Protein AF-A0A1G3PYE2-F1 (afdb_monomer)

Mean predicted aligned error: 13.08 Å

Secondary structure (DSSP, 8-state):
----HHHHHHHHHHHHHHT-TT------HHHHHHHHHHHHHHHHHHHHHHHHHHHHHHHHHHHHHHHHHHHHHHHHH---HHHHHHHHHHHHHH-EETTEEHHHHHS-HHHHHHHHT-TTHHHHHHHHHHHHHHHHHHHHHHHHHHHHHHHHHHHHHH--HHHHHHHHHHHHHHHHHHHHHHHHS-HHHHTTT-

Solvent-accessible surface area (backbone atoms only — not comparable to full-atom values): 10945 Å² total; per-residue (Å²): 136,81,79,64,64,66,63,57,50,54,48,54,51,50,58,51,62,76,60,46,94,84,60,98,68,86,70,48,73,66,54,55,51,49,54,49,39,51,52,31,52,53,51,42,54,53,50,52,53,50,44,50,54,43,51,54,52,41,51,44,49,48,50,43,48,49,45,48,51,53,43,56,47,43,71,73,73,53,92,44,71,70,56,42,54,52,51,45,52,50,49,57,71,66,30,58,53,97,89,38,50,36,57,70,74,76,39,53,74,69,58,51,49,42,65,74,60,56,70,65,30,68,59,52,47,52,53,50,46,54,52,44,53,51,53,48,51,51,40,55,49,50,47,53,54,50,51,56,50,43,51,53,37,52,52,57,50,66,59,47,71,68,60,53,51,49,53,52,49,50,50,51,52,49,52,51,51,49,50,52,52,57,68,68,45,60,68,74,60,56,71,72,75,113

Foldseek 3Di:
DDQDVVVVVVVLVVVVVVVDPPDPDCCDPVNVLVVQLVVLVVVLVVLVVVLVVLVLVLVLLVLVLVLLVQLLVLVVPDPDPVSSLVSNVVSQVPSDDPNDRSCPVVDDPVLVVLSNVPVCNNVSSVVSNVVSVVSNVVSVVSSVVSVVVSVNSVVSSPDDPVNVVVSNVVVVVVVVVVVVVVVPPDVVVVVVVD

Sequence (194 aa):
MKVDKKIILDYAKNLIQTNKPENKNNISLEQNELTFKNSAAEKIKDITKKLYNFETSLSKFQTAAHTFHEINNILKTSDSFEEIKKLVYETVKNSRFEGKAVLADLFSSDELKKIYSINNLQDFISEKLKNLKTEITDHRTHIKQYAVTLENYRSIQAINEKDIKNLINDVKNNTLKLQNILNSINPALINNVI

pLDDT: mean 73.14, std 15.93, range [33.03, 93.94]

Radius of gyration: 29.98 Å; Cα contacts (8 Å, |Δi|>4): 96; chains: 1; bounding box: 62×43×82 Å

Structure (mmCIF, N/CA/C/O backbone):
data_AF-A0A1G3PYE2-F1
#
_entry.id   AF-A0A1G3PYE2-F1
#
loop_
_atom_site.group_PDB
_atom_site.id
_atom_site.type_symbol
_atom_site.label_atom_id
_atom_site.label_alt_id
_atom_site.label_comp_id
_atom_site.label_asym_id
_atom_site.label_entity_id
_atom_site.label_seq_id
_atom_site.pdbx_PDB_ins_code
_atom_site.Cartn_x
_atom_site.Cartn_y
_atom_site.Cartn_z
_atom_site.occupancy
_atom_site.B_iso_or_equiv
_atom_site.auth_seq_id
_atom_site.auth_comp_id
_atom_site.auth_asym_id
_atom_site.auth_atom_id
_atom_site.pdbx_PDB_model_num
ATOM 1 N N . MET A 1 1 ? 22.681 4.338 -7.439 1.00 42.12 1 MET A N 1
ATOM 2 C CA . MET A 1 1 ? 22.105 2.979 -7.563 1.00 42.12 1 MET A CA 1
ATOM 3 C C . MET A 1 1 ? 22.588 2.342 -8.859 1.00 42.12 1 MET A C 1
ATOM 5 O O . MET A 1 1 ? 22.848 3.075 -9.803 1.00 42.12 1 MET A O 1
ATOM 9 N N . LYS A 1 2 ? 22.816 1.020 -8.894 1.00 38.75 2 LYS A N 1
ATOM 10 C CA . LYS A 1 2 ? 23.280 0.312 -10.102 1.00 38.75 2 LYS A CA 1
ATOM 11 C C . LYS A 1 2 ? 22.073 -0.350 -10.767 1.00 38.75 2 LYS A C 1
ATOM 13 O O . LYS A 1 2 ? 21.458 -1.211 -10.150 1.00 38.75 2 LYS A O 1
ATOM 18 N N . VAL A 1 3 ? 21.754 0.060 -11.994 1.00 47.22 3 VAL A N 1
ATOM 19 C CA . VAL A 1 3 ? 20.752 -0.605 -12.841 1.00 47.22 3 VAL A CA 1
ATOM 20 C C . VAL A 1 3 ? 21.160 -2.069 -13.032 1.00 47.22 3 VAL A C 1
ATOM 22 O O . VAL A 1 3 ? 22.340 -2.353 -13.267 1.00 47.22 3 VAL A O 1
ATOM 25 N N . ASP A 1 4 ? 20.208 -2.997 -12.907 1.00 49.59 4 ASP A N 1
ATOM 26 C CA . ASP A 1 4 ? 20.472 -4.423 -13.104 1.00 49.59 4 ASP A CA 1
ATOM 27 C C . ASP A 1 4 ? 20.906 -4.679 -14.556 1.00 49.59 4 ASP A C 1
ATOM 29 O O . ASP A 1 4 ? 20.140 -4.513 -15.510 1.00 49.59 4 ASP A O 1
ATOM 33 N N . LYS A 1 5 ? 22.166 -5.096 -14.719 1.00 51.22 5 LYS A N 1
ATOM 34 C CA . LYS A 1 5 ? 22.779 -5.373 -16.022 1.00 51.22 5 LYS A CA 1
ATOM 35 C C . LYS A 1 5 ? 22.021 -6.441 -16.810 1.00 51.22 5 LYS A C 1
ATOM 37 O O . LYS A 1 5 ? 22.071 -6.411 -18.037 1.00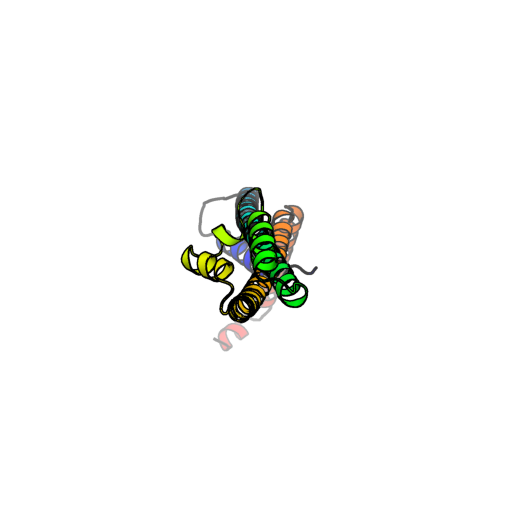 51.22 5 LYS A O 1
ATOM 42 N N . LYS A 1 6 ? 21.315 -7.361 -16.145 1.00 64.44 6 LYS A N 1
ATOM 43 C CA . LYS A 1 6 ? 20.540 -8.419 -16.802 1.00 64.44 6 LYS A CA 1
ATOM 44 C C . LYS A 1 6 ? 19.392 -7.843 -17.630 1.00 64.44 6 LYS A C 1
ATOM 46 O O . LYS A 1 6 ? 19.210 -8.257 -18.766 1.00 64.44 6 LYS A O 1
ATOM 51 N N . ILE A 1 7 ? 18.700 -6.826 -17.114 1.00 54.22 7 ILE A N 1
ATOM 52 C CA . ILE A 1 7 ? 17.566 -6.181 -17.795 1.00 54.22 7 ILE A CA 1
ATOM 53 C C . ILE A 1 7 ? 18.028 -5.471 -19.078 1.00 54.22 7 ILE A C 1
ATOM 55 O O . ILE A 1 7 ? 17.395 -5.595 -20.124 1.00 54.22 7 ILE A O 1
ATOM 59 N N . ILE A 1 8 ? 19.172 -4.779 -19.020 1.00 52.09 8 ILE A N 1
ATOM 60 C CA . ILE A 1 8 ? 19.781 -4.123 -20.191 1.00 52.09 8 ILE A CA 1
ATOM 61 C C . ILE A 1 8 ? 20.252 -5.165 -21.220 1.00 52.09 8 ILE A C 1
ATOM 63 O O . ILE A 1 8 ? 20.056 -4.990 -22.423 1.00 52.09 8 ILE A O 1
ATOM 67 N N . LEU A 1 9 ? 20.861 -6.263 -20.762 1.00 53.44 9 LEU A N 1
ATOM 68 C CA . LEU A 1 9 ? 21.340 -7.340 -21.633 1.00 53.44 9 LEU A CA 1
ATOM 69 C C . LEU A 1 9 ? 20.196 -8.084 -22.330 1.00 53.44 9 LEU A C 1
ATOM 71 O O . LEU A 1 9 ? 20.308 -8.395 -23.515 1.00 53.44 9 LEU A O 1
ATOM 75 N N . ASP A 1 10 ? 19.099 -8.350 -21.626 1.00 60.31 10 ASP A N 1
ATOM 76 C CA . ASP A 1 10 ? 17.919 -8.999 -22.198 1.00 60.31 10 ASP A CA 1
ATOM 77 C C . ASP A 1 10 ? 17.225 -8.086 -23.230 1.00 60.31 10 ASP A C 1
ATOM 79 O O . ASP A 1 10 ? 16.778 -8.561 -24.275 1.00 60.31 10 ASP A O 1
ATOM 83 N N . TYR A 1 11 ? 17.242 -6.763 -23.020 1.00 55.19 11 TYR A N 1
ATOM 84 C CA . TYR A 1 11 ? 16.801 -5.776 -24.014 1.00 55.19 11 TYR A CA 1
ATOM 85 C C . TYR A 1 11 ? 17.664 -5.785 -25.285 1.00 55.19 11 TYR A C 1
ATOM 87 O O . TYR A 1 11 ? 17.135 -5.886 -26.394 1.00 55.19 11 TYR A O 1
ATOM 95 N N . ALA A 1 12 ? 18.993 -5.742 -25.139 1.00 53.44 12 ALA A N 1
ATOM 96 C CA . ALA A 1 12 ? 19.910 -5.790 -26.278 1.00 53.44 12 ALA A CA 1
ATOM 97 C C . ALA A 1 12 ? 19.726 -7.075 -27.104 1.00 53.44 12 ALA A C 1
ATOM 99 O O . ALA A 1 12 ? 19.709 -7.027 -28.334 1.00 53.44 12 ALA A O 1
ATOM 100 N N . LYS A 1 13 ? 19.521 -8.219 -26.438 1.00 59.69 13 LYS A N 1
ATOM 101 C CA . LYS A 1 13 ? 19.226 -9.499 -27.101 1.00 59.69 13 LYS A CA 1
ATOM 102 C C . LYS A 1 13 ? 17.930 -9.450 -27.908 1.00 59.69 13 LYS A C 1
ATOM 104 O O . LYS A 1 13 ? 17.935 -9.892 -29.055 1.00 59.69 13 LYS A O 1
ATOM 109 N N . ASN A 1 14 ? 16.856 -8.890 -27.350 1.00 57.31 14 ASN A N 1
ATOM 110 C CA . ASN A 1 14 ? 15.580 -8.755 -28.058 1.00 57.31 14 ASN A CA 1
ATOM 111 C C . ASN A 1 14 ? 15.692 -7.849 -29.290 1.00 57.31 14 ASN A C 1
ATOM 113 O O . ASN A 1 14 ? 15.196 -8.229 -30.345 1.00 57.31 14 ASN A O 1
ATOM 117 N N . LEU A 1 15 ? 16.403 -6.717 -29.201 1.00 52.66 15 LEU A N 1
ATOM 118 C CA . LEU A 1 15 ? 16.653 -5.837 -30.353 1.00 52.66 15 LEU A CA 1
ATOM 119 C C . LEU A 1 15 ? 17.410 -6.538 -31.486 1.00 52.66 15 LEU A C 1
ATOM 121 O O . LEU A 1 15 ? 17.170 -6.266 -32.658 1.00 52.66 15 LEU A O 1
ATOM 125 N N . ILE A 1 16 ? 18.352 -7.421 -31.163 1.00 50.50 16 ILE A N 1
ATOM 126 C CA . ILE A 1 16 ? 19.115 -8.166 -32.172 1.00 50.50 16 ILE A CA 1
ATOM 127 C C . ILE A 1 16 ? 18.251 -9.264 -32.794 1.00 50.50 16 ILE A C 1
ATOM 129 O O . ILE A 1 16 ? 18.321 -9.490 -34.000 1.00 50.50 16 ILE A O 1
ATOM 133 N N . GLN A 1 17 ? 17.418 -9.932 -31.991 1.00 51.94 17 GLN A N 1
ATOM 134 C CA . GLN A 1 17 ? 16.516 -10.978 -32.472 1.00 51.94 17 GLN A CA 1
ATOM 135 C C . GLN A 1 17 ? 15.411 -10.432 -33.379 1.00 51.94 17 GLN A C 1
ATOM 137 O O . GLN A 1 17 ? 15.113 -11.060 -34.393 1.00 51.94 17 GLN A O 1
ATOM 142 N N . THR A 1 18 ? 14.848 -9.260 -33.076 1.00 46.59 18 THR A N 1
ATOM 143 C CA . THR A 1 18 ? 13.862 -8.597 -33.944 1.00 46.59 18 THR A CA 1
ATOM 144 C C . THR A 1 18 ? 14.478 -7.995 -35.209 1.00 46.59 18 THR A C 1
ATOM 146 O O . THR A 1 18 ? 13.764 -7.812 -36.186 1.00 46.59 18 THR A O 1
ATOM 149 N N . ASN A 1 19 ? 15.796 -7.755 -35.230 1.00 46.00 19 ASN A N 1
ATOM 150 C CA . ASN A 1 19 ? 16.554 -7.297 -36.401 1.00 46.00 19 ASN A CA 1
ATOM 151 C C . ASN A 1 19 ? 17.253 -8.435 -37.174 1.00 46.00 19 ASN A C 1
ATOM 153 O O . ASN A 1 19 ? 18.121 -8.166 -38.009 1.00 46.00 19 ASN A O 1
ATOM 157 N N . LYS A 1 20 ? 16.911 -9.710 -36.921 1.00 43.81 20 LYS A N 1
ATOM 158 C CA . LYS A 1 20 ? 17.369 -10.801 -37.794 1.00 43.81 20 LYS A CA 1
ATOM 159 C C . LYS A 1 20 ? 16.873 -10.532 -39.227 1.00 43.81 20 LYS A C 1
ATOM 161 O O . LYS A 1 20 ? 15.689 -10.251 -39.400 1.00 43.81 20 LYS A O 1
ATOM 166 N N . PRO A 1 21 ? 17.734 -10.653 -40.253 1.00 46.19 21 PRO A N 1
ATOM 167 C CA . PRO A 1 21 ? 17.458 -10.211 -41.626 1.00 46.19 21 PRO A CA 1
ATOM 168 C C . PRO A 1 21 ? 16.370 -11.000 -42.387 1.00 46.19 21 PRO A C 1
ATOM 170 O O . PRO A 1 21 ? 16.267 -10.877 -43.603 1.00 46.19 21 PRO A O 1
ATOM 173 N N . GLU A 1 22 ? 15.534 -11.788 -41.709 1.00 42.44 22 GLU A N 1
ATOM 174 C CA . GLU A 1 22 ? 14.538 -12.662 -42.342 1.00 42.44 22 GLU A CA 1
ATOM 175 C C . GLU A 1 22 ? 13.102 -12.109 -42.328 1.00 42.44 22 GLU A C 1
ATOM 177 O O . GLU A 1 22 ? 12.225 -12.718 -42.932 1.00 42.44 22 GLU A O 1
ATOM 182 N N . ASN A 1 23 ? 12.835 -10.933 -41.741 1.00 39.38 23 ASN A N 1
ATOM 183 C CA . ASN A 1 23 ? 11.507 -10.307 -41.805 1.00 39.38 23 ASN A CA 1
ATOM 184 C C . ASN A 1 23 ? 11.553 -8.862 -42.330 1.00 39.38 23 ASN A C 1
ATOM 186 O O . ASN A 1 23 ? 12.042 -7.950 -41.671 1.00 39.38 23 ASN A O 1
ATOM 190 N N . LYS A 1 24 ? 10.983 -8.655 -43.526 1.00 42.81 24 LYS A N 1
ATOM 191 C CA . LYS A 1 24 ? 10.865 -7.388 -44.279 1.00 42.81 24 LYS A CA 1
ATOM 192 C C . LYS A 1 24 ? 9.886 -6.363 -43.674 1.00 42.81 24 LYS A C 1
ATOM 194 O O . LYS A 1 24 ? 9.252 -5.619 -44.415 1.00 42.81 24 LYS A O 1
ATOM 199 N N . ASN A 1 25 ? 9.763 -6.282 -42.354 1.00 44.00 25 ASN A N 1
ATOM 200 C CA . ASN A 1 25 ? 9.087 -5.155 -41.714 1.00 44.00 25 ASN A CA 1
ATOM 201 C C . ASN A 1 25 ? 10.151 -4.284 -41.050 1.00 44.00 25 ASN A C 1
ATOM 203 O O . ASN A 1 25 ? 10.576 -4.553 -39.931 1.00 44.00 25 ASN A O 1
ATOM 207 N N . ASN A 1 26 ? 10.589 -3.251 -41.778 1.00 48.94 26 ASN A N 1
ATOM 208 C CA . ASN A 1 26 ? 11.439 -2.168 -41.279 1.00 48.94 26 ASN A CA 1
ATOM 209 C C . ASN A 1 26 ? 10.685 -1.381 -40.191 1.00 48.94 26 ASN A C 1
ATOM 211 O O . ASN A 1 26 ? 10.213 -0.272 -40.433 1.00 48.94 26 ASN A O 1
ATOM 215 N N . ILE A 1 27 ? 10.544 -1.946 -38.993 1.00 49.81 27 ILE A N 1
ATOM 216 C CA . ILE A 1 27 ? 10.211 -1.155 -37.810 1.00 49.81 27 ILE A CA 1
ATOM 217 C C . ILE A 1 27 ? 11.474 -0.360 -37.496 1.00 49.81 27 ILE A C 1
ATOM 219 O O . ILE A 1 27 ? 12.511 -0.941 -37.160 1.00 49.81 27 ILE A O 1
ATOM 223 N N . SER A 1 28 ? 11.419 0.959 -37.685 1.00 61.41 28 SER A N 1
ATOM 224 C CA . SER A 1 28 ? 12.583 1.817 -37.472 1.00 61.41 28 SER A CA 1
ATOM 225 C C . SER A 1 28 ? 13.080 1.685 -36.027 1.00 61.41 28 SER A C 1
ATOM 227 O O . SER A 1 28 ? 12.311 1.406 -35.103 1.00 61.41 28 SER A O 1
ATOM 229 N N . LEU A 1 29 ? 14.383 1.886 -35.811 1.00 56.88 29 LEU A N 1
ATOM 230 C CA . LEU A 1 29 ? 14.966 1.903 -34.465 1.00 56.88 29 LEU A CA 1
ATOM 231 C C . LEU A 1 29 ? 14.194 2.863 -33.534 1.00 56.88 29 LEU A C 1
ATOM 233 O O . LEU A 1 29 ? 13.940 2.529 -32.380 1.00 56.88 29 LEU A O 1
ATOM 237 N N . GLU A 1 30 ? 13.738 3.991 -34.082 1.00 59.69 30 GLU A N 1
ATOM 238 C CA . GLU A 1 30 ? 12.904 4.996 -33.415 1.00 59.69 30 GLU A CA 1
ATOM 239 C C . GLU A 1 30 ? 11.525 4.448 -32.995 1.00 59.69 30 GLU A C 1
ATOM 241 O O . GLU A 1 30 ? 11.061 4.726 -31.891 1.00 59.69 30 GLU A O 1
ATOM 246 N N . GLN A 1 31 ? 10.868 3.624 -33.822 1.00 59.12 31 GLN A N 1
ATOM 247 C CA . GLN A 1 31 ? 9.588 2.987 -33.475 1.00 59.12 31 GLN A CA 1
ATOM 248 C C . GLN A 1 31 ? 9.741 1.930 -32.370 1.00 59.12 31 GLN A C 1
ATOM 250 O O . GLN A 1 31 ? 8.871 1.812 -31.500 1.00 59.12 31 GLN A O 1
ATOM 255 N N . ASN A 1 32 ? 10.852 1.188 -32.362 1.00 61.28 32 ASN A N 1
ATOM 256 C CA . ASN A 1 32 ? 11.175 0.252 -31.282 1.00 61.28 32 ASN A CA 1
ATOM 257 C C . ASN A 1 32 ? 11.510 0.986 -29.971 1.00 61.28 32 ASN A C 1
ATOM 259 O O . ASN A 1 32 ? 11.063 0.565 -28.903 1.00 61.28 32 ASN A O 1
ATOM 263 N N . GLU A 1 33 ? 12.234 2.108 -30.041 1.00 63.31 33 GLU A N 1
ATOM 264 C CA . GLU A 1 33 ? 12.494 2.982 -28.891 1.00 63.31 33 GLU A CA 1
ATOM 265 C C . GLU A 1 33 ? 11.191 3.562 -28.321 1.00 63.31 33 GLU A C 1
ATOM 267 O O . GLU A 1 33 ? 10.964 3.508 -27.110 1.00 63.31 33 GLU A O 1
ATOM 272 N N . LEU A 1 34 ? 10.301 4.053 -29.188 1.00 64.94 34 LEU A N 1
ATOM 273 C CA . LEU A 1 34 ? 9.006 4.608 -28.800 1.00 64.94 34 LEU A CA 1
ATOM 274 C C . LEU A 1 34 ? 8.109 3.556 -28.134 1.00 64.94 34 LEU A C 1
ATOM 276 O O . LEU A 1 34 ? 7.563 3.799 -27.059 1.00 64.94 34 LEU A O 1
ATOM 280 N N . THR A 1 35 ? 7.992 2.367 -28.730 1.00 66.81 35 THR A N 1
ATOM 281 C CA . THR A 1 35 ? 7.197 1.254 -28.178 1.00 66.81 35 THR A CA 1
ATOM 282 C C . THR A 1 35 ? 7.712 0.834 -26.799 1.00 66.81 35 THR A C 1
ATOM 284 O O . THR A 1 35 ? 6.932 0.589 -25.878 1.00 66.81 35 THR A O 1
ATOM 287 N N . PHE A 1 36 ? 9.032 0.809 -26.620 1.00 63.97 36 PHE A N 1
ATOM 288 C CA . PHE A 1 36 ? 9.666 0.465 -25.353 1.00 63.97 36 PHE A CA 1
ATOM 289 C C . PHE A 1 36 ? 9.457 1.535 -24.271 1.00 63.97 36 PHE A C 1
ATOM 291 O O . PHE A 1 36 ? 9.078 1.202 -23.146 1.00 63.97 36 PHE A O 1
ATOM 298 N N . LYS A 1 37 ? 9.621 2.821 -24.610 1.00 66.25 37 LYS A N 1
ATOM 299 C CA . LYS A 1 37 ? 9.332 3.941 -23.699 1.00 66.25 37 LYS A CA 1
ATOM 300 C C . LYS A 1 37 ? 7.862 3.979 -23.289 1.00 66.25 37 LYS A C 1
ATOM 302 O O . LYS A 1 37 ? 7.576 4.204 -22.115 1.00 66.25 37 LYS A O 1
ATOM 307 N N . ASN A 1 38 ? 6.948 3.693 -24.216 1.00 70.94 38 ASN A N 1
ATOM 308 C CA . ASN A 1 38 ? 5.517 3.599 -23.927 1.00 70.94 38 ASN A CA 1
ATOM 309 C C . ASN A 1 38 ? 5.211 2.429 -22.982 1.00 70.94 38 ASN A C 1
ATOM 311 O O . ASN A 1 38 ? 4.531 2.623 -21.977 1.00 70.94 38 ASN A O 1
ATOM 315 N N . SER A 1 39 ? 5.796 1.251 -23.222 1.00 73.81 39 SER A N 1
ATOM 316 C CA . SER A 1 39 ? 5.663 0.092 -22.327 1.00 73.81 39 SER A CA 1
ATOM 317 C C . SER A 1 39 ? 6.201 0.382 -20.917 1.00 73.81 39 SER A C 1
ATOM 319 O O . SER A 1 39 ? 5.547 0.080 -19.917 1.00 73.81 39 SER A O 1
ATOM 321 N N . ALA A 1 40 ? 7.354 1.052 -20.805 1.00 70.12 40 ALA A N 1
ATOM 322 C CA . ALA A 1 40 ? 7.895 1.482 -19.516 1.00 70.12 40 ALA A CA 1
ATOM 323 C C . ALA A 1 40 ? 6.985 2.510 -18.818 1.00 70.12 40 ALA A C 1
ATOM 325 O O . ALA A 1 40 ? 6.736 2.387 -17.619 1.00 70.12 40 ALA A O 1
ATOM 326 N N . ALA A 1 41 ? 6.440 3.485 -19.552 1.00 71.94 41 ALA A N 1
ATOM 327 C CA . ALA A 1 41 ? 5.516 4.485 -19.018 1.00 71.94 41 ALA A CA 1
ATOM 328 C C . ALA A 1 41 ? 4.211 3.859 -18.487 1.00 71.94 41 ALA A C 1
ATOM 330 O O . ALA A 1 41 ? 3.735 4.230 -17.411 1.00 71.94 41 ALA A O 1
ATOM 331 N N . GLU A 1 42 ? 3.660 2.866 -19.186 1.00 81.88 42 GLU A N 1
ATOM 332 C CA . GLU A 1 42 ? 2.492 2.106 -18.729 1.00 81.88 42 GLU A CA 1
ATOM 333 C C . GLU A 1 42 ? 2.787 1.314 -17.449 1.00 81.88 42 GLU A C 1
ATOM 335 O O . GLU A 1 42 ? 1.992 1.339 -16.504 1.00 81.88 42 GLU A O 1
ATOM 340 N N . LYS A 1 43 ? 3.954 0.660 -17.371 1.00 78.69 43 LYS A N 1
ATOM 341 C CA . LYS A 1 43 ? 4.387 -0.056 -16.159 1.00 78.69 43 LYS A CA 1
ATOM 342 C C . LYS A 1 43 ? 4.617 0.886 -14.981 1.00 78.69 43 LYS A C 1
ATOM 344 O O . LYS A 1 43 ? 4.217 0.552 -13.868 1.00 78.69 43 LYS A O 1
ATOM 349 N N . ILE A 1 44 ? 5.190 2.068 -15.213 1.00 73.94 44 ILE A N 1
ATOM 350 C CA . ILE A 1 44 ? 5.326 3.122 -14.197 1.00 73.94 44 ILE A CA 1
ATOM 351 C C . ILE A 1 44 ? 3.949 3.496 -13.651 1.00 73.94 44 ILE A C 1
ATOM 353 O O . ILE A 1 44 ? 3.758 3.481 -12.438 1.00 73.94 44 ILE A O 1
ATOM 357 N N . LYS A 1 45 ? 2.970 3.755 -14.526 1.00 84.81 45 LYS A N 1
ATOM 358 C CA . LYS A 1 45 ? 1.601 4.100 -14.119 1.00 84.81 45 LYS A CA 1
ATOM 359 C C . LYS A 1 45 ? 0.960 3.009 -13.251 1.00 84.81 45 LYS A C 1
ATOM 361 O O . LYS A 1 45 ? 0.375 3.329 -12.216 1.00 84.81 45 LYS A O 1
ATOM 366 N N . ASP A 1 46 ? 1.083 1.739 -13.640 1.00 86.31 46 ASP A N 1
ATOM 367 C CA . ASP A 1 46 ? 0.551 0.604 -12.868 1.00 86.31 46 ASP A CA 1
ATOM 368 C C . ASP A 1 46 ? 1.226 0.467 -11.490 1.00 86.31 46 ASP A C 1
ATOM 370 O O . ASP A 1 46 ? 0.546 0.357 -10.468 1.00 86.31 46 ASP A O 1
ATOM 374 N N . ILE A 1 47 ? 2.560 0.541 -11.432 1.00 76.62 47 ILE A N 1
ATOM 375 C CA . ILE A 1 47 ? 3.316 0.438 -10.174 1.00 76.62 47 ILE A CA 1
ATOM 376 C C . ILE A 1 47 ? 3.019 1.627 -9.255 1.00 76.62 47 ILE A C 1
ATOM 378 O O . ILE A 1 47 ? 2.832 1.430 -8.057 1.00 76.62 47 ILE A O 1
ATOM 382 N N . THR A 1 48 ? 2.916 2.846 -9.789 1.00 78.56 48 THR A N 1
ATOM 383 C CA . THR A 1 48 ? 2.533 4.032 -9.009 1.00 78.56 48 THR A CA 1
ATOM 384 C C . THR A 1 48 ? 1.139 3.876 -8.407 1.00 78.56 48 THR A C 1
ATOM 386 O O . THR A 1 48 ? 0.956 4.177 -7.230 1.00 78.56 48 THR A O 1
ATOM 389 N N . LYS A 1 49 ? 0.167 3.340 -9.159 1.00 90.75 49 LYS A N 1
ATOM 390 C CA . LYS A 1 49 ? -1.168 3.042 -8.617 1.00 90.75 49 LYS A CA 1
ATOM 391 C C . LYS A 1 49 ? -1.104 2.010 -7.488 1.00 90.75 49 LYS A C 1
ATOM 393 O O . LYS A 1 49 ? -1.772 2.175 -6.472 1.00 90.75 49 LYS A O 1
ATOM 398 N N . LYS A 1 50 ? -0.300 0.954 -7.645 1.00 86.19 50 LYS A N 1
ATOM 399 C CA . LYS A 1 50 ? -0.103 -0.062 -6.598 1.00 86.19 50 LYS A CA 1
ATOM 400 C C . LYS A 1 50 ? 0.538 0.533 -5.347 1.00 86.19 50 LYS A C 1
ATOM 402 O O . LYS A 1 50 ? 0.028 0.289 -4.261 1.00 86.19 50 LYS A O 1
ATOM 407 N N . LEU A 1 51 ? 1.594 1.335 -5.496 1.00 81.38 51 LEU A N 1
ATOM 408 C CA . LEU A 1 51 ? 2.243 2.041 -4.387 1.00 81.38 51 LEU A CA 1
ATOM 409 C C . LEU A 1 51 ? 1.250 2.904 -3.616 1.00 81.38 51 LEU A C 1
ATOM 411 O O . LEU A 1 51 ? 1.148 2.742 -2.407 1.00 81.38 51 LEU A O 1
ATOM 415 N N . TYR A 1 52 ? 0.466 3.722 -4.322 1.00 87.62 52 TYR A N 1
ATOM 416 C CA . TYR A 1 52 ? -0.575 4.538 -3.702 1.00 87.62 52 TYR A CA 1
ATOM 417 C C . TYR A 1 52 ? -1.547 3.680 -2.883 1.00 87.62 52 TYR A C 1
ATOM 419 O O . TYR A 1 52 ? -1.759 3.950 -1.709 1.00 87.62 52 TYR A O 1
ATOM 427 N N . ASN A 1 53 ? -2.061 2.583 -3.451 1.00 86.56 53 ASN A N 1
ATOM 428 C CA . ASN A 1 53 ? -2.966 1.687 -2.726 1.00 86.56 53 ASN A CA 1
ATOM 429 C C . ASN A 1 53 ? -2.319 1.084 -1.465 1.00 86.56 53 ASN A C 1
ATOM 431 O O . ASN A 1 53 ? -2.964 1.024 -0.420 1.00 86.56 53 ASN A O 1
ATOM 435 N N . PHE A 1 54 ? -1.059 0.643 -1.546 1.00 85.06 54 PHE A N 1
ATOM 436 C CA . PHE A 1 54 ? -0.337 0.105 -0.391 1.00 85.06 54 PHE A CA 1
ATOM 437 C C . PHE A 1 54 ? -0.089 1.168 0.683 1.00 85.06 54 PHE A C 1
ATOM 439 O O . PHE A 1 54 ? -0.232 0.869 1.867 1.00 85.06 54 PHE A O 1
ATOM 446 N N . GLU A 1 55 ? 0.256 2.395 0.294 1.00 79.62 55 GLU A N 1
ATOM 447 C CA . GLU A 1 55 ? 0.428 3.522 1.214 1.00 79.62 55 GLU A CA 1
ATOM 448 C C . GLU A 1 55 ? -0.893 3.890 1.896 1.00 79.62 55 GLU A C 1
ATOM 450 O O . GLU A 1 55 ? -0.930 4.007 3.119 1.00 79.62 55 GLU A O 1
ATOM 455 N N . THR A 1 56 ? -1.996 3.963 1.147 1.00 87.38 56 THR A N 1
ATOM 456 C CA . THR A 1 56 ? -3.340 4.196 1.693 1.00 87.38 56 THR A CA 1
ATOM 457 C C . THR A 1 56 ? -3.728 3.113 2.703 1.00 87.38 56 THR A C 1
ATOM 459 O O . THR A 1 56 ? -4.153 3.430 3.816 1.00 87.38 56 THR A O 1
ATOM 462 N N . SER A 1 57 ? -3.564 1.832 2.354 1.00 84.38 57 SER A N 1
ATOM 463 C CA . SER A 1 57 ? -3.839 0.717 3.272 1.00 84.38 57 SER A CA 1
ATOM 464 C C . SER A 1 57 ? -2.949 0.769 4.514 1.00 84.38 57 SER A C 1
ATOM 466 O O . SER A 1 57 ? -3.438 0.605 5.631 1.00 84.38 57 SER A O 1
ATOM 468 N N . LEU A 1 58 ? -1.657 1.070 4.346 1.00 85.69 58 LEU A N 1
ATOM 469 C CA . LEU A 1 58 ? -0.718 1.219 5.455 1.00 85.69 58 LEU A CA 1
ATOM 470 C C . LEU A 1 58 ? -1.157 2.330 6.416 1.00 85.69 58 LEU A C 1
ATOM 472 O O . LEU A 1 58 ? -1.157 2.112 7.627 1.00 85.69 58 LEU A O 1
ATOM 476 N N . SER A 1 59 ? -1.560 3.493 5.899 1.00 83.88 59 SER A N 1
ATOM 477 C CA . SER A 1 59 ? -2.067 4.590 6.725 1.00 83.88 59 SER A CA 1
ATOM 478 C C . SER A 1 59 ? -3.327 4.190 7.490 1.00 83.88 59 SER A C 1
ATOM 480 O O . SER A 1 59 ? -3.400 4.443 8.690 1.00 83.88 59 SER A O 1
ATOM 482 N N . LYS A 1 60 ? -4.274 3.480 6.861 1.00 88.62 60 LYS A N 1
ATOM 483 C CA . LYS A 1 60 ? -5.463 2.952 7.555 1.00 88.62 60 LYS A CA 1
ATOM 484 C C . LYS A 1 60 ? -5.091 2.004 8.695 1.00 88.62 60 LYS A C 1
ATOM 486 O O . LYS A 1 60 ? -5.595 2.160 9.806 1.00 88.62 60 LYS A O 1
ATOM 491 N N . PHE A 1 61 ? -4.185 1.054 8.463 1.00 85.44 61 PHE A N 1
ATOM 492 C CA . PHE A 1 61 ? -3.737 0.137 9.515 1.00 85.44 61 PHE A CA 1
ATOM 493 C C . PHE A 1 61 ? -3.010 0.854 10.649 1.00 85.44 61 PHE A C 1
ATOM 495 O O . PHE A 1 61 ? -3.192 0.498 11.811 1.00 85.44 61 PHE A O 1
ATOM 502 N N . GLN A 1 62 ? -2.218 1.880 10.338 1.00 84.31 62 GLN A N 1
ATOM 503 C CA . GLN A 1 62 ? -1.565 2.711 11.347 1.00 84.31 62 GLN A CA 1
ATOM 504 C C . GLN A 1 62 ? -2.580 3.491 12.182 1.00 84.31 62 GLN A C 1
ATOM 506 O O . GLN A 1 62 ? -2.457 3.504 13.405 1.00 84.31 62 GLN A O 1
ATOM 511 N N . THR A 1 63 ? -3.608 4.074 11.560 1.00 90.00 63 THR A N 1
ATOM 512 C CA . THR A 1 63 ? -4.699 4.734 12.286 1.00 90.00 63 THR A CA 1
ATOM 513 C C . THR A 1 63 ? -5.437 3.744 13.185 1.00 90.00 63 THR A C 1
ATOM 515 O O . THR A 1 63 ? -5.660 4.042 14.354 1.00 90.00 63 THR A O 1
ATOM 518 N N . ALA A 1 64 ? -5.743 2.537 12.701 1.00 87.88 64 ALA A N 1
ATOM 519 C CA . ALA A 1 64 ? -6.377 1.499 13.514 1.00 87.88 64 ALA A CA 1
ATOM 520 C C . ALA A 1 64 ? -5.502 1.070 14.700 1.00 87.88 64 ALA A C 1
ATOM 522 O O . ALA A 1 64 ? -5.984 0.970 15.827 1.00 87.88 64 ALA A O 1
ATOM 523 N N . ALA A 1 65 ? -4.206 0.850 14.463 1.00 83.50 65 ALA A N 1
ATOM 524 C CA . ALA A 1 65 ? -3.254 0.481 15.505 1.00 83.50 65 ALA A CA 1
ATOM 525 C C . ALA A 1 65 ? -3.118 1.586 16.561 1.00 83.50 65 ALA A C 1
ATOM 527 O O . ALA A 1 65 ? -3.087 1.285 17.753 1.00 83.50 65 ALA A O 1
ATOM 528 N N . HIS A 1 66 ? -3.091 2.852 16.137 1.00 88.81 66 HIS A N 1
ATOM 529 C CA . HIS A 1 66 ? -3.097 4.004 17.034 1.00 88.81 66 HIS A CA 1
ATOM 530 C C . HIS A 1 66 ? -4.363 4.038 17.893 1.00 88.81 66 HIS A C 1
ATOM 532 O O . HIS A 1 66 ? -4.274 4.093 19.114 1.00 88.81 66 HIS A O 1
ATOM 538 N N . THR A 1 67 ? -5.537 3.908 17.274 1.00 91.69 67 THR A N 1
ATOM 539 C CA . THR A 1 67 ? -6.823 3.859 17.981 1.00 91.69 67 THR A CA 1
ATOM 540 C C . THR A 1 67 ? -6.862 2.733 19.013 1.00 91.69 67 THR A C 1
ATOM 542 O O . THR A 1 67 ? -7.266 2.951 20.150 1.00 91.69 67 THR A O 1
ATOM 545 N N . PHE A 1 68 ? -6.395 1.533 18.669 1.00 88.88 68 PHE A N 1
ATOM 546 C CA . PHE A 1 68 ? -6.317 0.435 19.633 1.00 88.88 68 PHE A CA 1
ATOM 547 C C . PHE A 1 68 ? -5.306 0.681 20.750 1.00 88.88 68 PHE A C 1
ATOM 549 O O . PHE A 1 68 ? -5.536 0.261 21.883 1.00 88.88 68 PHE A O 1
ATOM 556 N N . HIS A 1 69 ? -4.203 1.366 20.457 1.00 88.56 69 HIS A N 1
ATOM 557 C CA . HIS A 1 69 ? -3.244 1.767 21.475 1.00 88.56 69 HIS A CA 1
ATOM 558 C C . HIS A 1 69 ? -3.859 2.766 22.467 1.00 88.56 69 HIS A C 1
ATOM 560 O O . HIS A 1 69 ? -3.707 2.590 23.674 1.00 88.56 69 HIS A O 1
ATOM 566 N N . GLU A 1 70 ? -4.6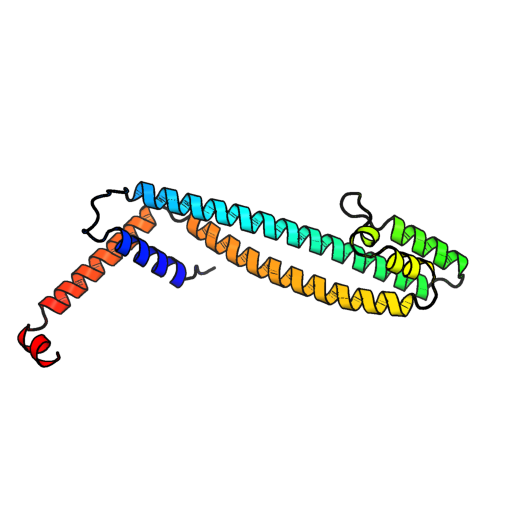13 3.754 21.984 1.00 91.44 70 GLU A N 1
ATOM 567 C CA . GLU A 1 70 ? -5.351 4.700 22.829 1.00 91.44 70 GLU A CA 1
ATOM 568 C C . GLU A 1 70 ? -6.403 4.001 23.691 1.00 91.44 70 GLU A C 1
ATOM 570 O O . GLU A 1 70 ? -6.452 4.233 24.897 1.00 91.44 70 GLU A O 1
ATOM 575 N N . ILE A 1 71 ? -7.190 3.088 23.109 1.00 90.69 71 ILE A N 1
ATOM 576 C CA . ILE A 1 71 ? -8.170 2.291 23.863 1.00 90.69 71 ILE A CA 1
ATOM 577 C C . ILE A 1 71 ? -7.470 1.476 24.955 1.00 90.69 71 ILE A C 1
ATOM 579 O O . ILE A 1 71 ? -7.928 1.447 26.093 1.00 90.69 71 ILE A O 1
ATOM 583 N N . ASN A 1 72 ? -6.333 0.849 24.648 1.00 88.31 72 ASN A N 1
ATOM 584 C CA . ASN A 1 72 ? -5.563 0.103 25.641 1.00 88.31 72 ASN A CA 1
ATOM 585 C C . ASN A 1 72 ? -5.046 0.999 26.778 1.00 88.31 72 ASN A C 1
ATOM 587 O O . ASN A 1 72 ? -4.955 0.550 27.916 1.00 88.31 72 ASN A O 1
ATOM 591 N N . ASN A 1 73 ? -4.706 2.256 26.488 1.00 88.69 73 ASN A N 1
ATOM 592 C CA . ASN A 1 73 ? -4.300 3.211 27.515 1.00 88.69 73 ASN A CA 1
ATOM 593 C C . ASN A 1 73 ? -5.490 3.624 28.390 1.00 88.69 73 ASN A C 1
ATOM 595 O O . ASN A 1 73 ? -5.357 3.579 29.607 1.00 88.69 73 ASN A O 1
ATOM 599 N N . ILE A 1 74 ? -6.658 3.901 27.797 1.00 90.88 74 ILE A N 1
ATOM 600 C CA . ILE A 1 74 ? -7.907 4.181 28.531 1.00 90.88 74 ILE A CA 1
ATOM 601 C C . ILE A 1 74 ? -8.210 3.056 29.528 1.00 90.88 74 ILE A C 1
ATOM 603 O O . ILE A 1 74 ? -8.456 3.318 30.702 1.00 90.88 74 ILE A O 1
ATOM 607 N N . LEU A 1 75 ? -8.114 1.798 29.087 1.00 87.19 75 LEU A N 1
ATOM 608 C CA . LEU A 1 75 ? -8.353 0.631 29.944 1.00 87.19 75 LEU A CA 1
ATOM 609 C C . LEU A 1 75 ? -7.390 0.524 31.134 1.00 87.19 75 LEU A C 1
ATOM 611 O O . LEU A 1 75 ? -7.726 -0.121 32.120 1.00 87.19 75 LEU A O 1
ATOM 615 N N . LYS A 1 76 ? -6.197 1.122 31.047 1.00 86.75 76 LYS A N 1
ATOM 616 C CA . LYS A 1 76 ? -5.192 1.100 32.119 1.00 86.75 76 LYS A CA 1
ATOM 617 C C . LYS A 1 76 ? -5.302 2.275 33.084 1.00 86.75 76 LYS A C 1
ATOM 619 O O . LYS A 1 76 ? -4.756 2.182 34.177 1.00 86.75 76 LYS A O 1
ATOM 624 N N . THR A 1 77 ? -5.904 3.384 32.660 1.00 88.56 77 THR A N 1
ATOM 625 C CA . THR A 1 77 ? -5.878 4.652 33.406 1.00 88.56 77 THR A CA 1
ATOM 626 C C . THR A 1 77 ? -7.222 5.059 33.991 1.00 88.56 77 THR A C 1
ATOM 628 O O . THR A 1 77 ? -7.252 5.947 34.834 1.00 88.56 77 THR A O 1
ATOM 631 N N . SER A 1 78 ? -8.327 4.486 33.517 1.00 86.00 78 SER A N 1
ATOM 632 C CA . SER A 1 78 ? -9.670 4.855 33.965 1.00 86.00 78 SER A CA 1
ATOM 633 C C . SER A 1 78 ? -10.188 3.886 35.027 1.00 86.00 78 SER A C 1
ATOM 635 O O . SER A 1 78 ? -10.220 2.678 34.803 1.00 86.00 78 SER A O 1
ATOM 637 N N . ASP A 1 79 ? -10.667 4.431 36.146 1.00 81.81 79 ASP A N 1
ATOM 638 C CA . ASP A 1 79 ? -11.180 3.648 37.282 1.00 81.81 79 ASP A CA 1
ATOM 639 C C . ASP A 1 79 ? -12.692 3.365 37.190 1.00 81.81 79 ASP A C 1
ATOM 641 O O . ASP A 1 79 ? -13.234 2.551 37.939 1.00 81.81 79 ASP A O 1
ATOM 645 N N . SER A 1 80 ? -13.394 4.034 36.268 1.00 89.31 80 SER A N 1
ATOM 646 C CA . SER A 1 80 ? -14.845 3.931 36.093 1.00 89.31 80 SER A CA 1
ATOM 647 C C . SER A 1 80 ? -15.218 3.241 34.784 1.00 89.31 80 SER A C 1
ATOM 649 O O . SER A 1 80 ? -14.798 3.639 33.696 1.00 89.31 80 SER A O 1
ATOM 651 N N . PHE A 1 81 ? -16.077 2.227 34.876 1.00 85.56 81 PHE A N 1
ATOM 652 C CA . PHE A 1 81 ? -16.558 1.463 33.725 1.00 85.56 81 PHE A CA 1
ATOM 653 C C . PHE A 1 81 ? -17.355 2.325 32.730 1.00 85.56 81 PHE A C 1
ATOM 655 O O . PHE A 1 81 ? -17.183 2.222 31.514 1.00 85.56 81 PHE A O 1
ATOM 662 N N . GLU A 1 82 ? -18.189 3.227 33.235 1.00 87.19 82 GLU A N 1
ATOM 663 C CA . GLU A 1 82 ? -18.984 4.172 32.451 1.00 87.19 82 GLU A CA 1
ATOM 664 C C . GLU A 1 82 ? -18.091 5.183 31.726 1.00 87.19 82 GLU A C 1
ATOM 666 O O . GLU A 1 82 ? -18.359 5.546 30.577 1.00 87.19 82 GLU A O 1
ATOM 671 N N . GLU A 1 83 ? -16.998 5.598 32.367 1.00 89.88 83 GLU A N 1
ATOM 672 C CA . GLU A 1 83 ? -15.997 6.467 31.756 1.00 89.88 83 GLU A CA 1
ATOM 673 C C . GLU A 1 83 ? -15.235 5.743 30.642 1.00 89.88 83 GLU A C 1
ATOM 675 O O . GLU A 1 83 ? -15.132 6.277 29.536 1.00 89.88 83 GLU A O 1
ATOM 680 N N . ILE A 1 84 ? -14.807 4.496 30.880 1.00 88.88 84 ILE A N 1
ATOM 681 C CA . ILE A 1 84 ? -14.187 3.642 29.858 1.00 88.88 84 ILE A CA 1
ATOM 682 C C . ILE A 1 84 ? -15.108 3.528 28.642 1.00 88.88 84 ILE A C 1
ATOM 684 O O . ILE A 1 84 ? -14.674 3.808 27.527 1.00 88.88 84 ILE A O 1
ATOM 688 N N . LYS A 1 85 ? -16.392 3.184 28.825 1.00 87.50 85 LYS A N 1
ATOM 689 C CA . LYS A 1 85 ? -17.352 3.084 27.707 1.00 87.50 85 LYS A CA 1
ATOM 690 C C . LYS A 1 85 ? -17.395 4.355 26.872 1.00 87.50 85 LYS A C 1
ATOM 692 O O . LYS A 1 85 ? -17.336 4.286 25.644 1.00 87.50 85 LYS A O 1
ATOM 697 N N . LYS A 1 86 ? -17.510 5.507 27.534 1.00 91.69 86 LYS A N 1
ATOM 698 C CA . LYS A 1 86 ? -17.608 6.808 26.870 1.00 91.69 86 LYS A CA 1
ATOM 699 C C . LYS A 1 86 ? -16.332 7.137 26.096 1.00 91.69 86 LYS A C 1
ATOM 701 O O . LYS A 1 86 ? -16.418 7.516 24.930 1.00 91.69 86 LYS A O 1
ATOM 706 N N . LEU A 1 87 ? -15.169 6.977 26.726 1.00 92.88 87 LEU A N 1
ATOM 707 C CA . LEU A 1 87 ? -13.877 7.281 26.114 1.00 92.88 87 LEU A CA 1
ATOM 708 C C . LEU A 1 87 ? -13.596 6.351 24.934 1.00 92.88 87 LEU A C 1
ATOM 710 O O . LEU A 1 87 ? -13.297 6.837 23.850 1.00 92.88 87 LEU A O 1
ATOM 714 N N . VAL A 1 88 ? -13.798 5.040 25.093 1.00 90.94 88 VAL A N 1
ATOM 715 C CA . VAL A 1 88 ? -13.637 4.069 24.000 1.00 90.94 88 VAL A CA 1
ATOM 716 C C . VAL A 1 88 ? -14.558 4.400 22.829 1.00 90.94 88 VAL A C 1
ATOM 718 O O . VAL A 1 88 ? -14.115 4.387 21.681 1.00 90.94 88 VAL A O 1
ATOM 721 N N . TYR A 1 89 ? -15.821 4.742 23.093 1.00 91.31 89 TYR A N 1
ATOM 722 C CA . TYR A 1 89 ? -16.754 5.135 22.041 1.00 91.31 89 TYR A CA 1
ATOM 723 C C . TYR A 1 89 ? -16.272 6.365 21.261 1.00 91.31 89 TYR A C 1
ATOM 725 O O . TYR A 1 89 ? -16.262 6.343 20.029 1.00 91.31 89 TYR A O 1
ATOM 733 N N . GLU A 1 90 ? -15.836 7.416 21.958 1.00 93.00 90 GLU A N 1
ATOM 734 C CA . GLU A 1 90 ? -15.300 8.627 21.330 1.00 93.00 90 GLU A CA 1
ATOM 735 C C . GLU A 1 90 ? -14.017 8.338 20.537 1.00 93.00 90 GLU A C 1
ATOM 737 O O . GLU A 1 90 ? -13.911 8.749 19.381 1.00 93.00 90 GLU A O 1
ATOM 742 N N . THR A 1 91 ? -13.080 7.558 21.082 1.00 93.94 91 THR A N 1
ATOM 743 C CA . THR A 1 91 ? -11.848 7.164 20.380 1.00 93.94 91 THR A CA 1
ATOM 744 C C . THR A 1 91 ? -12.159 6.392 19.094 1.00 93.94 91 THR A C 1
ATOM 746 O O . THR A 1 91 ? -11.605 6.695 18.037 1.00 93.94 91 THR A O 1
ATOM 749 N N . VAL A 1 92 ? -13.105 5.446 19.130 1.00 91.38 92 VAL A N 1
ATOM 750 C CA . VAL A 1 92 ? -13.542 4.708 17.932 1.00 91.38 92 VAL A CA 1
ATOM 751 C C . VAL A 1 92 ? -14.219 5.638 16.921 1.00 91.38 92 VAL A C 1
ATOM 753 O O . VAL A 1 92 ? -13.933 5.568 15.726 1.00 91.38 92 VAL A O 1
ATOM 756 N N . LYS A 1 93 ? -15.096 6.538 17.376 1.00 91.00 93 LYS A N 1
ATOM 757 C CA . LYS A 1 93 ? -15.813 7.496 16.520 1.00 91.00 93 LYS A CA 1
ATOM 758 C C . LYS A 1 93 ? -14.865 8.472 15.817 1.00 91.00 93 LYS A C 1
ATOM 760 O O . LYS A 1 93 ? -15.121 8.823 14.657 1.00 91.00 93 LYS A O 1
ATOM 765 N N . ASN A 1 94 ? -13.798 8.878 16.502 1.00 93.06 94 ASN A N 1
ATOM 766 C CA . ASN A 1 94 ? -12.778 9.806 16.016 1.00 93.06 94 ASN A CA 1
ATOM 767 C C . ASN A 1 94 ? -11.688 9.117 15.178 1.00 93.06 94 ASN A C 1
ATOM 769 O O . ASN A 1 94 ? -10.943 9.799 14.478 1.00 93.06 94 ASN A O 1
ATOM 773 N N . SER A 1 95 ? -11.640 7.781 15.166 1.00 93.62 95 SER A N 1
ATOM 774 C CA . SER A 1 95 ? -10.771 6.992 14.287 1.00 93.62 95 SER A CA 1
ATOM 775 C C . SER A 1 95 ? -11.196 7.132 12.819 1.00 93.62 95 SER A C 1
ATOM 777 O O . SER A 1 95 ? -12.013 6.367 12.291 1.00 93.62 95 SER A O 1
ATOM 779 N N . ARG A 1 96 ? -10.672 8.167 12.155 1.00 92.50 96 ARG A N 1
ATOM 780 C CA . ARG A 1 96 ? -11.014 8.539 10.778 1.00 92.50 96 ARG A CA 1
ATOM 781 C C . ARG A 1 96 ? -9.778 8.593 9.889 1.00 92.50 96 ARG A C 1
ATOM 783 O O . ARG A 1 96 ? -8.737 9.099 10.289 1.00 92.50 96 ARG A O 1
ATOM 790 N N . PHE A 1 97 ? -9.935 8.140 8.653 1.00 91.12 97 PHE A N 1
ATOM 791 C CA . PHE A 1 97 ? -8.964 8.313 7.578 1.00 91.12 97 PHE A CA 1
ATOM 792 C C . PHE A 1 97 ? -9.727 8.750 6.330 1.00 91.12 97 PHE A C 1
ATOM 794 O O . PHE A 1 97 ? -10.703 8.103 5.949 1.00 91.12 97 PHE A O 1
ATOM 801 N N . GLU A 1 98 ? -9.342 9.890 5.749 1.00 89.94 98 GLU A N 1
ATOM 802 C CA . GLU A 1 98 ? -10.041 10.500 4.602 1.00 89.94 98 GLU A CA 1
ATOM 803 C C . GLU A 1 98 ? -11.567 10.632 4.827 1.00 89.94 98 GLU A C 1
ATOM 805 O O . GLU A 1 98 ? -12.387 10.343 3.958 1.00 89.94 98 GLU A O 1
ATOM 810 N N . GLY A 1 99 ? -11.966 11.013 6.048 1.00 88.94 99 GLY A N 1
ATOM 811 C CA . GLY A 1 99 ? -13.372 11.177 6.446 1.00 88.94 99 GLY A CA 1
ATOM 812 C C . GLY A 1 99 ? -14.141 9.875 6.717 1.00 88.94 99 GLY A C 1
ATOM 813 O O . GLY A 1 99 ? -15.265 9.919 7.220 1.00 88.94 99 GLY A O 1
ATOM 814 N N . LYS A 1 100 ? -13.552 8.702 6.459 1.00 91.56 100 LYS A N 1
ATOM 815 C CA . LYS A 1 100 ? -14.182 7.390 6.681 1.00 91.56 100 LYS A CA 1
ATOM 816 C C . LYS A 1 100 ? -13.775 6.796 8.026 1.00 91.56 100 LYS A C 1
ATOM 818 O 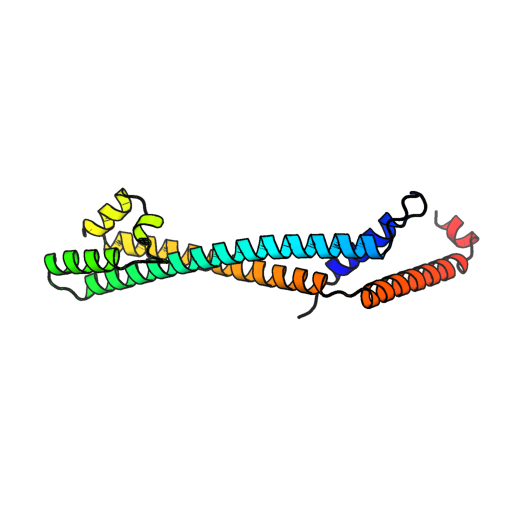O . LYS A 1 100 ? -12.653 7.001 8.476 1.00 91.56 100 LYS A O 1
ATOM 823 N N . ALA A 1 101 ? -14.692 6.078 8.679 1.00 91.69 101 ALA A N 1
ATOM 824 C CA . ALA A 1 101 ? -14.405 5.368 9.929 1.00 91.69 101 ALA A CA 1
ATOM 825 C C . ALA A 1 101 ? -13.456 4.195 9.661 1.00 91.69 101 ALA A C 1
ATOM 827 O O . ALA A 1 101 ? -13.840 3.242 8.990 1.00 91.69 101 ALA A O 1
ATOM 828 N N . VAL A 1 102 ? -12.237 4.258 10.199 1.00 93.00 102 VAL A N 1
ATOM 829 C CA . VAL A 1 102 ? -11.187 3.265 9.921 1.00 93.00 102 VAL A CA 1
ATOM 830 C C . VAL A 1 102 ? -11.555 1.908 10.491 1.00 93.00 102 VAL A C 1
ATOM 832 O O . VAL A 1 102 ? -11.486 0.904 9.792 1.00 93.00 102 VAL A O 1
ATOM 835 N N . LEU A 1 103 ? -11.995 1.869 11.748 1.00 91.12 103 LEU A N 1
ATOM 836 C CA . LEU A 1 103 ? -12.365 0.602 12.370 1.00 91.12 103 LEU A CA 1
ATOM 837 C C . LEU A 1 103 ? -13.577 -0.041 11.680 1.00 91.12 103 LEU A C 1
ATOM 839 O O . LEU A 1 103 ? -13.615 -1.256 11.542 1.00 91.12 103 LEU A O 1
ATOM 843 N N . ALA A 1 104 ? -14.530 0.749 11.181 1.00 88.81 104 ALA A N 1
ATOM 844 C CA . ALA A 1 104 ? -15.674 0.206 10.448 1.00 88.81 104 ALA A CA 1
ATOM 845 C C . ALA A 1 104 ? -15.324 -0.301 9.039 1.00 88.81 104 ALA A C 1
ATOM 847 O O . ALA A 1 104 ? -16.034 -1.146 8.506 1.00 88.81 104 ALA A O 1
ATOM 848 N N . ASP A 1 105 ? -14.247 0.213 8.441 1.00 90.62 105 ASP A N 1
ATOM 849 C CA . ASP A 1 105 ? -13.721 -0.253 7.152 1.00 90.62 105 ASP A CA 1
ATOM 850 C C . ASP A 1 105 ? -12.935 -1.566 7.302 1.00 90.62 105 ASP A C 1
ATOM 852 O O . ASP A 1 105 ? -12.951 -2.413 6.415 1.00 90.62 105 ASP A O 1
ATOM 856 N N . LEU A 1 106 ? -12.248 -1.742 8.435 1.00 89.38 106 LEU A N 1
ATOM 857 C CA . LEU A 1 106 ? -11.333 -2.863 8.664 1.00 89.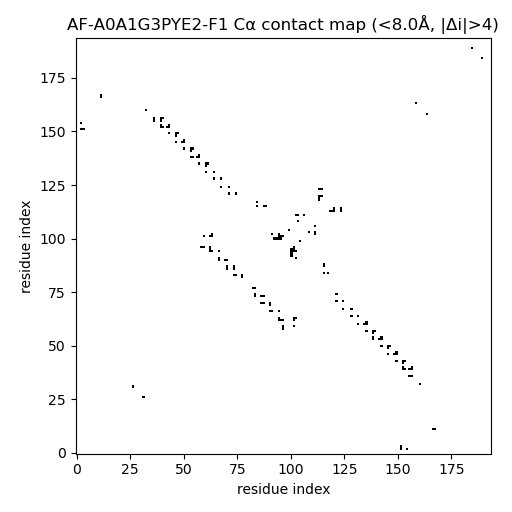38 106 LEU A CA 1
ATOM 858 C C . LEU A 1 106 ? -11.947 -4.048 9.414 1.00 89.38 106 LEU A C 1
ATOM 860 O O . LEU A 1 106 ? -11.421 -5.155 9.319 1.00 89.38 106 LEU A O 1
ATOM 864 N N . PHE A 1 107 ? -13.013 -3.827 10.183 1.00 88.56 107 PHE A N 1
ATOM 865 C CA . PHE A 1 107 ? -13.599 -4.838 11.059 1.00 88.56 107 PHE A CA 1
ATOM 866 C C . PHE A 1 107 ? -15.066 -5.079 10.731 1.00 88.56 107 PHE A C 1
ATOM 868 O O . PHE A 1 107 ? -15.822 -4.166 10.399 1.00 88.56 107 PHE A O 1
ATOM 875 N N . SER A 1 108 ? -15.485 -6.333 10.878 1.00 89.69 108 SER A N 1
ATOM 876 C CA . SER A 1 108 ? -16.888 -6.709 10.750 1.00 89.69 108 SER A CA 1
ATOM 877 C C . SER A 1 108 ? -17.744 -6.072 11.850 1.00 89.69 108 SER A C 1
ATOM 879 O O . SER A 1 108 ? -17.267 -5.734 12.935 1.00 89.69 108 SER A O 1
ATOM 881 N N . SER A 1 109 ? -19.052 -5.963 11.601 1.00 87.38 109 SER A N 1
ATOM 882 C CA . SER A 1 109 ? -19.986 -5.410 12.593 1.00 87.38 109 SER A CA 1
ATOM 883 C C . SER A 1 109 ? -19.951 -6.151 13.940 1.00 87.38 109 SER A C 1
ATOM 885 O O . SER A 1 109 ? -20.104 -5.525 14.987 1.00 87.38 109 SER A O 1
ATOM 887 N N . ASP A 1 110 ? -19.686 -7.459 13.937 1.00 88.19 110 ASP A N 1
ATOM 888 C CA . ASP A 1 110 ? -19.595 -8.258 15.161 1.00 88.19 110 ASP A CA 1
ATOM 889 C C . ASP A 1 110 ? -18.281 -8.035 15.914 1.00 88.19 110 ASP A C 1
ATOM 891 O O . ASP A 1 110 ? -18.268 -8.013 17.144 1.00 88.19 110 ASP A O 1
ATOM 895 N N . GLU A 1 111 ? -17.179 -7.798 15.206 1.00 87.88 111 GLU A N 1
ATOM 896 C CA . GLU A 1 111 ? -15.920 -7.383 15.827 1.00 87.88 111 GLU A CA 1
ATOM 897 C C . GLU A 1 111 ? -16.028 -5.987 16.443 1.00 87.88 111 GLU A C 1
ATOM 899 O O . GLU A 1 111 ? -15.534 -5.770 17.547 1.00 87.88 111 GLU A O 1
ATOM 904 N N . LEU A 1 112 ? -16.744 -5.063 15.798 1.00 86.56 112 LEU A N 1
ATOM 905 C CA . LEU A 1 112 ? -17.022 -3.747 16.377 1.00 86.56 112 LEU A CA 1
ATOM 906 C C . LEU A 1 112 ? -17.854 -3.860 17.658 1.00 86.56 112 LEU A C 1
ATOM 908 O O . LEU A 1 112 ? -17.546 -3.196 18.643 1.00 86.56 112 LEU A O 1
ATOM 912 N N . LYS A 1 113 ? -18.864 -4.741 17.700 1.00 86.25 113 LYS A N 1
ATOM 913 C CA . LYS A 1 113 ? -19.633 -4.996 18.933 1.00 86.25 113 LYS A CA 1
ATOM 914 C C . LYS A 1 113 ? -18.739 -5.471 20.081 1.00 86.25 113 LYS A C 1
ATOM 916 O O . LYS A 1 113 ? -18.959 -5.042 21.211 1.00 86.25 113 LYS A O 1
ATOM 921 N N . LYS A 1 114 ? -17.715 -6.291 19.800 1.00 85.06 114 LYS A N 1
ATOM 922 C CA . LYS A 1 114 ? -16.734 -6.731 20.812 1.00 85.06 114 LYS A CA 1
ATOM 923 C C . LYS A 1 114 ? -15.917 -5.568 21.378 1.00 85.06 114 LYS A C 1
ATOM 925 O O . LYS A 1 114 ? -15.595 -5.580 22.562 1.00 85.06 114 LYS A O 1
ATOM 930 N N . ILE A 1 115 ? -15.639 -4.540 20.570 1.00 82.62 115 ILE A N 1
ATOM 931 C CA . ILE A 1 115 ? -14.975 -3.315 21.044 1.00 82.62 115 ILE A CA 1
ATOM 932 C C . ILE A 1 115 ? -15.847 -2.595 22.083 1.00 82.62 115 ILE A C 1
ATOM 934 O O . ILE A 1 115 ? -15.348 -2.114 23.097 1.00 82.62 115 ILE A O 1
ATOM 938 N N . TYR A 1 116 ? -17.163 -2.568 21.868 1.00 77.31 116 TYR A N 1
ATOM 939 C CA . TYR A 1 116 ? -18.105 -1.875 22.750 1.00 77.31 116 TYR A CA 1
ATOM 940 C C . TYR A 1 116 ? -18.563 -2.696 23.964 1.00 77.31 116 TYR A C 1
ATOM 942 O O . TYR A 1 116 ? -19.096 -2.122 24.914 1.00 77.31 116 TYR A O 1
ATOM 950 N N . SER A 1 117 ? -18.369 -4.019 23.968 1.00 77.56 117 SER A N 1
ATOM 951 C CA . SER A 1 117 ? -18.842 -4.881 25.059 1.00 77.56 117 SER A CA 1
ATOM 952 C C . SER A 1 117 ? -17.955 -4.876 26.309 1.00 77.56 117 SER A C 1
ATOM 954 O O . SER A 1 117 ? -18.408 -5.377 27.333 1.00 77.56 117 SER A O 1
ATOM 956 N N . ILE A 1 118 ? -16.737 -4.313 26.246 1.00 67.62 118 ILE A N 1
ATOM 957 C CA . ILE A 1 118 ? -15.684 -4.246 27.294 1.00 67.62 118 ILE A CA 1
ATOM 958 C C . ILE A 1 118 ? -15.192 -5.609 27.820 1.00 67.62 118 ILE A C 1
ATOM 960 O O . ILE A 1 118 ? -13.992 -5.788 28.025 1.00 67.62 118 ILE A O 1
ATOM 964 N N . ASN A 1 119 ? -16.069 -6.596 27.985 1.00 73.19 119 ASN A N 1
ATOM 965 C CA . ASN A 1 119 ? -15.707 -7.963 28.333 1.00 73.19 119 ASN A CA 1
ATOM 966 C C . ASN A 1 119 ? -14.728 -8.522 27.293 1.00 73.19 119 ASN A C 1
ATOM 968 O O . ASN A 1 119 ? -15.037 -8.549 26.100 1.00 73.19 119 ASN A O 1
ATOM 972 N N . ASN A 1 120 ? -13.554 -8.959 27.755 1.00 72.62 120 ASN A N 1
ATOM 973 C CA . ASN A 1 120 ? -12.443 -9.459 26.932 1.00 72.62 120 ASN A CA 1
ATOM 974 C C . ASN A 1 120 ? -11.893 -8.446 25.909 1.00 72.62 120 ASN A C 1
ATOM 976 O O . ASN A 1 120 ? -11.226 -8.827 24.946 1.00 72.62 120 ASN A O 1
ATOM 980 N N . LEU A 1 121 ? -12.146 -7.148 26.111 1.00 83.00 121 LEU A N 1
ATOM 981 C CA . LEU A 1 121 ? -11.690 -6.098 25.203 1.00 83.00 121 LEU A CA 1
ATOM 982 C C . LEU A 1 121 ? -10.162 -6.034 25.126 1.00 83.00 121 LEU A C 1
ATOM 984 O O . LEU A 1 121 ? -9.610 -5.849 24.047 1.00 83.00 121 LEU A O 1
ATOM 988 N N . GLN A 1 122 ? -9.472 -6.233 26.247 1.00 82.56 122 GLN A N 1
ATOM 989 C CA . GLN A 1 122 ? -8.012 -6.200 26.289 1.00 82.56 122 GLN A CA 1
ATOM 990 C C . GLN A 1 122 ? -7.372 -7.341 25.480 1.00 82.56 122 GLN A C 1
ATOM 992 O O . GLN A 1 122 ? -6.426 -7.0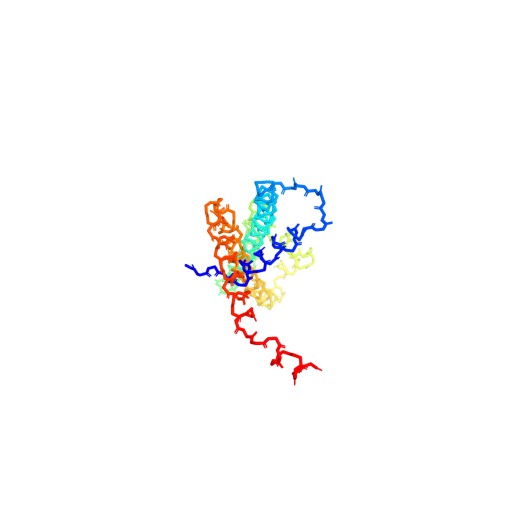98 24.726 1.00 82.56 122 GLN A O 1
ATOM 997 N N . ASP A 1 123 ? -7.908 -8.560 25.585 1.00 85.25 123 ASP A N 1
ATOM 998 C CA . ASP A 1 123 ? -7.442 -9.713 24.805 1.00 85.25 123 ASP A CA 1
ATOM 999 C C . ASP A 1 123 ? -7.723 -9.512 23.317 1.00 85.25 123 ASP A C 1
ATOM 1001 O O . ASP A 1 123 ? -6.828 -9.673 22.485 1.00 85.25 123 ASP A O 1
ATOM 1005 N N . PHE A 1 124 ? -8.936 -9.056 22.989 1.00 87.19 124 PHE A N 1
ATOM 1006 C CA . PHE A 1 124 ? -9.318 -8.715 21.623 1.00 87.19 124 PHE A CA 1
ATOM 1007 C C . PHE A 1 124 ? -8.381 -7.657 21.019 1.00 87.19 124 PHE A C 1
ATOM 1009 O O . PHE A 1 124 ? -7.859 -7.841 19.920 1.00 87.19 124 PHE A O 1
ATOM 1016 N N . ILE A 1 125 ? -8.112 -6.567 21.744 1.00 84.56 125 ILE A N 1
ATOM 1017 C CA . ILE A 1 125 ? -7.191 -5.508 21.308 1.00 84.56 125 ILE A CA 1
ATOM 1018 C C . ILE A 1 125 ? -5.783 -6.056 21.108 1.00 84.56 125 ILE A C 1
ATOM 1020 O O . ILE A 1 125 ? -5.137 -5.738 20.109 1.00 84.56 125 ILE A O 1
ATOM 1024 N N . SER A 1 126 ? -5.303 -6.883 22.033 1.00 83.88 126 SER A N 1
ATOM 1025 C CA . SER A 1 126 ? -3.961 -7.462 21.960 1.00 83.88 126 SER A CA 1
ATOM 1026 C C . SER A 1 126 ? -3.809 -8.363 20.732 1.00 83.88 126 SER A C 1
ATOM 1028 O O . SER A 1 126 ? -2.809 -8.268 20.014 1.00 83.88 126 SER A O 1
ATOM 1030 N N . GLU A 1 127 ? -4.822 -9.179 20.431 1.00 89.75 127 GLU A N 1
ATOM 1031 C CA . GLU A 1 127 ? -4.881 -9.990 19.214 1.00 89.75 127 GLU A CA 1
ATOM 1032 C C . GLU A 1 127 ? -4.881 -9.110 17.954 1.00 89.75 127 GLU A C 1
ATOM 1034 O O . GLU A 1 127 ? -4.072 -9.317 17.044 1.00 89.75 127 GLU A O 1
ATOM 1039 N N . LYS A 1 128 ? -5.731 -8.075 17.904 1.00 88.62 128 LYS A N 1
ATOM 1040 C CA . LYS A 1 128 ? -5.812 -7.181 16.740 1.00 88.62 128 LYS A CA 1
ATOM 1041 C C . LYS A 1 128 ? -4.537 -6.378 16.521 1.00 88.62 128 LYS A C 1
ATOM 1043 O O . LYS A 1 128 ? -4.100 -6.263 15.379 1.00 88.62 128 LYS A O 1
ATOM 1048 N N . LEU A 1 129 ? -3.888 -5.888 17.576 1.00 85.81 129 LEU A N 1
ATOM 1049 C CA . LEU A 1 129 ? -2.592 -5.211 17.477 1.00 85.81 129 LEU A CA 1
ATOM 1050 C C . LEU A 1 129 ? -1.503 -6.139 16.930 1.00 85.81 129 LEU A C 1
ATOM 1052 O O . LEU A 1 129 ? -0.688 -5.709 16.111 1.00 85.81 129 LEU A O 1
ATOM 1056 N N . LYS A 1 130 ? -1.499 -7.417 17.333 1.00 87.81 130 LYS A N 1
ATOM 1057 C CA . LYS A 1 130 ? -0.574 -8.418 16.789 1.00 87.81 130 LYS A CA 1
ATOM 1058 C C . LYS A 1 130 ? -0.797 -8.621 15.288 1.00 87.81 130 LYS A C 1
ATOM 1060 O O . LYS A 1 130 ? 0.174 -8.590 14.536 1.00 87.81 130 LYS A O 1
ATOM 1065 N N . ASN A 1 131 ? -2.049 -8.758 14.854 1.00 87.00 131 ASN A N 1
ATOM 1066 C CA . ASN A 1 131 ? -2.385 -8.928 13.438 1.00 87.00 131 ASN A CA 1
ATOM 1067 C C . ASN A 1 131 ? -2.033 -7.675 12.618 1.00 87.00 131 ASN A C 1
ATOM 1069 O O . ASN A 1 131 ? -1.357 -7.780 11.599 1.00 87.00 131 ASN A O 1
ATOM 1073 N N . LEU A 1 132 ? -2.378 -6.480 13.110 1.00 85.19 132 LEU A N 1
ATOM 1074 C CA . LEU A 1 132 ? -2.037 -5.210 12.460 1.00 85.19 132 LEU A CA 1
ATOM 1075 C C . LEU A 1 132 ? -0.524 -5.014 12.322 1.00 85.19 132 LEU A C 1
ATOM 1077 O O . LEU A 1 132 ? -0.060 -4.503 11.307 1.00 85.19 132 LEU A O 1
ATOM 1081 N N . LYS A 1 133 ? 0.271 -5.439 13.310 1.00 84.12 133 LYS A N 1
ATOM 1082 C CA . LYS A 1 133 ? 1.737 -5.391 13.216 1.00 84.12 133 LYS A CA 1
ATOM 1083 C C . LYS A 1 133 ? 2.261 -6.235 12.049 1.00 84.12 133 LYS A C 1
ATOM 1085 O O . LYS A 1 133 ? 3.193 -5.800 11.365 1.00 84.12 133 LYS A O 1
ATOM 1090 N N . THR A 1 134 ? 1.680 -7.414 11.829 1.00 89.75 134 THR A N 1
ATOM 1091 C CA . THR A 1 134 ? 2.015 -8.279 10.690 1.00 89.75 134 THR A CA 1
ATOM 1092 C C . THR A 1 134 ? 1.650 -7.593 9.375 1.00 89.75 134 THR A C 1
ATOM 1094 O O . THR A 1 134 ? 2.530 -7.405 8.539 1.00 89.75 134 THR A O 1
ATOM 1097 N N . GLU A 1 135 ? 0.416 -7.100 9.243 1.00 87.56 135 GLU A N 1
ATOM 1098 C CA . GLU A 1 135 ? -0.069 -6.394 8.044 1.00 87.56 135 GLU A CA 1
ATOM 1099 C C . GLU A 1 135 ? 0.777 -5.156 7.700 1.00 87.56 135 GLU A C 1
ATOM 1101 O O . GLU A 1 135 ? 1.190 -4.964 6.556 1.00 87.56 135 GLU A O 1
ATOM 1106 N N . ILE A 1 136 ? 1.112 -4.337 8.704 1.00 80.44 136 ILE A N 1
ATOM 1107 C CA . ILE A 1 136 ? 1.977 -3.155 8.555 1.00 80.44 136 ILE A CA 1
ATOM 1108 C C . ILE A 1 136 ? 3.369 -3.554 8.056 1.00 80.44 136 ILE A C 1
ATOM 1110 O O . ILE A 1 136 ? 3.951 -2.868 7.212 1.00 80.44 136 ILE A O 1
ATOM 1114 N N . THR A 1 137 ? 3.930 -4.637 8.596 1.00 85.81 137 THR A N 1
ATOM 1115 C CA . THR A 1 137 ? 5.241 -5.149 8.175 1.00 85.81 137 THR A CA 1
ATOM 1116 C C . THR A 1 137 ? 5.211 -5.608 6.720 1.00 85.81 137 THR A C 1
ATOM 1118 O O . THR A 1 137 ? 6.125 -5.284 5.955 1.00 85.81 137 THR A O 1
ATOM 1121 N N . ASP A 1 138 ? 4.151 -6.305 6.327 1.00 85.62 138 ASP A N 1
ATOM 1122 C CA . ASP A 1 138 ? 3.996 -6.839 4.978 1.00 85.62 138 ASP A CA 1
ATOM 1123 C C . ASP A 1 138 ? 3.816 -5.716 3.943 1.00 85.62 138 ASP A C 1
ATOM 1125 O O . ASP A 1 138 ? 4.572 -5.611 2.973 1.00 85.62 138 ASP A O 1
ATOM 1129 N N . HIS A 1 139 ? 2.941 -4.746 4.233 1.00 84.19 139 HIS A N 1
ATOM 1130 C CA . HIS A 1 139 ? 2.740 -3.564 3.389 1.00 84.19 139 HIS A CA 1
ATOM 1131 C C . HIS A 1 139 ? 4.028 -2.749 3.218 1.00 84.19 139 HIS A C 1
ATOM 1133 O O . HIS A 1 139 ? 4.370 -2.345 2.105 1.00 84.19 139 HIS A O 1
ATOM 1139 N N . ARG A 1 140 ? 4.806 -2.549 4.292 1.00 73.69 140 ARG A N 1
ATOM 1140 C CA . ARG A 1 140 ? 6.120 -1.883 4.213 1.00 73.69 140 ARG A CA 1
ATOM 1141 C C . ARG A 1 140 ? 7.104 -2.639 3.323 1.00 73.69 140 ARG A C 1
ATOM 1143 O O . ARG A 1 140 ? 7.900 -2.004 2.630 1.00 73.69 140 ARG A O 1
ATOM 1150 N N . THR A 1 141 ? 7.074 -3.968 3.345 1.00 83.56 141 THR A N 1
ATOM 1151 C CA . THR A 1 141 ? 7.921 -4.804 2.485 1.00 83.56 141 THR A CA 1
ATOM 1152 C C . THR A 1 141 ? 7.552 -4.611 1.018 1.00 83.56 141 THR A C 1
ATOM 1154 O O . THR A 1 141 ? 8.430 -4.322 0.203 1.00 83.56 141 THR A O 1
ATOM 1157 N N . HIS A 1 142 ? 6.261 -4.662 0.690 1.00 81.25 142 HIS A N 1
ATOM 1158 C CA . HIS A 1 142 ? 5.783 -4.427 -0.670 1.00 81.25 142 HIS A CA 1
ATOM 1159 C C . HIS A 1 142 ? 6.078 -3.014 -1.174 1.00 81.25 142 HIS A C 1
ATOM 1161 O O . HIS A 1 142 ? 6.564 -2.871 -2.295 1.00 81.25 142 HIS A O 1
ATOM 1167 N N . ILE A 1 143 ? 5.884 -1.976 -0.354 1.00 75.25 143 ILE A N 1
ATOM 1168 C CA . ILE A 1 143 ? 6.240 -0.594 -0.722 1.00 75.25 143 ILE A CA 1
ATOM 1169 C C . ILE A 1 143 ? 7.717 -0.508 -1.123 1.00 75.25 143 ILE A C 1
ATOM 1171 O O . ILE A 1 143 ? 8.035 0.034 -2.180 1.00 75.25 143 ILE A O 1
ATOM 1175 N N . LYS A 1 144 ? 8.628 -1.102 -0.338 1.00 75.81 144 LYS A N 1
ATOM 1176 C CA . LYS A 1 144 ? 10.063 -1.123 -0.670 1.00 75.81 144 LYS A CA 1
ATOM 1177 C C . LYS A 1 144 ? 10.339 -1.837 -1.996 1.00 75.81 144 LYS A C 1
ATOM 1179 O O . LYS A 1 144 ? 11.088 -1.318 -2.819 1.00 75.81 144 LYS A O 1
ATOM 1184 N N . GLN A 1 145 ? 9.733 -3.003 -2.219 1.00 78.31 145 GLN A N 1
ATOM 1185 C CA . GLN A 1 145 ? 9.905 -3.772 -3.458 1.00 78.31 145 GLN A CA 1
ATOM 1186 C C . GLN A 1 145 ? 9.410 -2.995 -4.687 1.00 78.31 145 GLN A C 1
ATOM 1188 O O . GLN A 1 145 ? 10.108 -2.910 -5.703 1.00 78.31 145 GLN A O 1
ATOM 1193 N N . TYR A 1 146 ? 8.224 -2.391 -4.597 1.00 76.00 146 TYR A N 1
ATOM 1194 C CA . TYR A 1 146 ? 7.655 -1.611 -5.690 1.00 76.00 146 TYR A CA 1
ATOM 1195 C C . TYR A 1 146 ? 8.406 -0.300 -5.924 1.00 76.00 146 TYR A C 1
ATOM 1197 O O . TYR A 1 146 ? 8.562 0.079 -7.080 1.00 76.00 146 TYR A O 1
ATOM 1205 N N . ALA A 1 147 ? 8.937 0.353 -4.886 1.00 68.75 147 ALA A N 1
ATOM 1206 C CA . ALA A 1 147 ? 9.775 1.544 -5.036 1.00 68.75 147 ALA A CA 1
ATOM 1207 C C . ALA A 1 147 ? 11.065 1.240 -5.819 1.00 68.75 147 ALA A C 1
ATOM 1209 O O . ALA A 1 147 ? 11.383 1.949 -6.773 1.00 68.75 147 ALA A O 1
ATOM 1210 N N . VAL A 1 148 ? 11.753 0.137 -5.495 1.00 75.94 148 VAL A N 1
ATOM 1211 C CA . VAL A 1 148 ? 12.929 -0.327 -6.258 1.00 75.94 148 VAL A CA 1
ATOM 1212 C C . VAL A 1 148 ? 12.551 -0.638 -7.709 1.00 75.94 148 VAL A C 1
ATOM 1214 O O . VAL A 1 148 ? 13.238 -0.233 -8.645 1.00 75.94 148 VAL A O 1
ATOM 1217 N N . THR A 1 149 ? 11.427 -1.328 -7.915 1.00 70.19 149 THR A N 1
ATOM 1218 C CA . THR A 1 149 ? 10.941 -1.667 -9.260 1.00 70.19 149 THR A CA 1
ATOM 1219 C C . THR A 1 149 ? 10.594 -0.410 -10.067 1.00 70.19 149 THR A C 1
ATOM 1221 O O . THR A 1 149 ? 10.939 -0.318 -11.245 1.00 70.19 149 THR A O 1
ATOM 1224 N N . LEU A 1 150 ? 9.957 0.582 -9.440 1.00 75.44 150 LEU A N 1
ATOM 1225 C CA . LEU A 1 150 ? 9.622 1.869 -10.049 1.00 75.44 150 LEU A CA 1
ATOM 1226 C C . LEU A 1 150 ? 10.880 2.614 -10.504 1.00 75.44 150 LEU A C 1
ATOM 1228 O O . LEU A 1 150 ? 10.907 3.152 -11.609 1.00 75.44 150 LEU A O 1
ATOM 1232 N N . GLU A 1 151 ? 11.926 2.630 -9.680 1.00 70.88 151 GLU A N 1
ATOM 1233 C CA . GLU A 1 151 ? 13.196 3.266 -10.028 1.00 70.88 151 GLU A CA 1
ATOM 1234 C C . GLU A 1 151 ? 13.882 2.583 -11.218 1.00 70.88 151 GLU A C 1
ATOM 1236 O O . GLU A 1 151 ? 14.401 3.266 -12.107 1.00 70.88 151 GLU A O 1
ATOM 1241 N N . ASN A 1 152 ? 13.804 1.251 -11.307 1.00 70.19 152 ASN A N 1
ATOM 1242 C CA . ASN A 1 152 ? 14.296 0.510 -12.469 1.00 70.19 152 ASN A CA 1
ATOM 1243 C C . ASN A 1 152 ? 13.563 0.927 -13.754 1.00 70.19 152 ASN A C 1
ATOM 1245 O O . ASN A 1 152 ? 14.212 1.234 -14.753 1.00 70.19 152 ASN A O 1
ATOM 1249 N N . TYR A 1 153 ? 12.228 1.010 -13.737 1.00 70.00 153 TYR A N 1
ATOM 1250 C CA . TYR A 1 153 ? 11.470 1.433 -14.921 1.00 70.00 153 TYR A CA 1
ATOM 1251 C C . TYR A 1 153 ? 11.659 2.915 -15.265 1.00 70.00 153 TYR A C 1
ATOM 1253 O O . TYR A 1 153 ? 11.717 3.256 -16.445 1.00 70.00 153 TYR A O 1
ATOM 1261 N N . ARG A 1 154 ? 11.825 3.799 -14.274 1.00 70.75 154 ARG A N 1
ATOM 1262 C CA . ARG A 1 154 ? 12.200 5.204 -14.521 1.00 70.75 154 ARG A CA 1
ATOM 1263 C C . ARG A 1 154 ? 13.572 5.315 -15.176 1.00 70.75 154 ARG A C 1
ATOM 1265 O O . ARG A 1 154 ? 13.736 6.101 -16.103 1.00 70.75 154 ARG A O 1
ATOM 1272 N N . SER A 1 155 ? 14.527 4.494 -14.741 1.00 68.44 155 SER A N 1
ATOM 1273 C CA . SER A 1 155 ? 15.852 4.418 -15.362 1.00 68.44 155 SER A CA 1
ATOM 1274 C C . SER A 1 155 ? 15.746 3.985 -16.822 1.00 68.44 155 SER A C 1
ATOM 1276 O O . SER A 1 155 ? 16.366 4.601 -17.677 1.00 68.44 155 SER A O 1
ATOM 1278 N N . ILE A 1 156 ? 14.904 2.989 -17.117 1.00 65.44 156 ILE A N 1
ATOM 1279 C CA . ILE A 1 156 ? 14.610 2.532 -18.481 1.00 65.44 156 ILE A CA 1
ATOM 1280 C C . ILE A 1 156 ? 14.001 3.652 -19.337 1.00 65.44 156 ILE A C 1
ATOM 1282 O O . ILE A 1 156 ? 14.451 3.878 -20.457 1.00 65.44 156 ILE A O 1
ATOM 1286 N N . GLN A 1 157 ? 13.003 4.370 -18.817 1.00 68.31 157 GLN A N 1
ATOM 1287 C CA . GLN A 1 157 ? 12.353 5.474 -19.530 1.00 68.31 157 GLN A CA 1
ATOM 1288 C C . GLN A 1 157 ? 13.332 6.622 -19.843 1.00 68.31 157 GLN A C 1
ATOM 1290 O O . GLN A 1 157 ? 13.188 7.290 -20.867 1.00 68.31 157 GLN A O 1
ATOM 1295 N N . ALA A 1 158 ? 14.327 6.833 -18.974 1.00 65.94 158 ALA A N 1
ATOM 1296 C CA . ALA A 1 158 ? 15.362 7.852 -19.119 1.00 65.94 158 ALA A CA 1
ATOM 1297 C C . ALA A 1 158 ? 16.498 7.467 -20.086 1.00 65.94 158 ALA A C 1
ATOM 1299 O O . ALA A 1 158 ? 17.284 8.341 -20.455 1.00 65.94 158 ALA A O 1
ATOM 1300 N N . ILE A 1 159 ? 16.595 6.199 -20.514 1.00 65.50 159 ILE A N 1
ATOM 1301 C CA . ILE A 1 159 ? 17.560 5.794 -21.545 1.00 65.50 159 ILE A CA 1
ATOM 1302 C C . ILE A 1 159 ? 17.230 6.564 -22.830 1.00 65.50 159 ILE A C 1
ATOM 1304 O O . ILE A 1 159 ? 16.115 6.505 -23.358 1.00 65.50 159 ILE A O 1
ATOM 1308 N N . ASN A 1 160 ? 18.209 7.322 -23.317 1.00 60.56 160 ASN A N 1
ATOM 1309 C CA . ASN A 1 160 ? 18.079 8.106 -24.536 1.00 60.56 160 ASN A CA 1
ATOM 1310 C C . ASN A 1 160 ? 18.576 7.320 -25.762 1.00 60.56 160 ASN A C 1
ATOM 1312 O O . ASN A 1 160 ? 19.305 6.330 -25.659 1.00 60.56 160 ASN A O 1
ATOM 1316 N N . GLU A 1 161 ? 18.206 7.814 -26.939 1.00 55.59 161 GLU A N 1
ATOM 1317 C CA . GLU A 1 161 ? 18.577 7.252 -28.236 1.00 55.59 161 GLU A CA 1
ATOM 1318 C C . GLU A 1 161 ? 20.103 7.107 -28.423 1.00 55.59 161 GLU A C 1
ATOM 1320 O O . GLU A 1 161 ? 20.569 6.135 -29.019 1.00 55.59 161 GLU A O 1
ATOM 1325 N N . LYS A 1 162 ? 20.914 8.037 -27.891 1.00 64.12 162 LYS A N 1
ATOM 1326 C CA . LYS A 1 162 ? 22.386 7.994 -27.990 1.00 64.12 162 LYS A CA 1
ATOM 1327 C C . LYS A 1 162 ? 22.967 6.794 -27.237 1.00 64.12 162 LYS A C 1
ATOM 1329 O O . LYS A 1 162 ? 23.854 6.128 -27.767 1.00 64.12 162 LYS A O 1
ATOM 1334 N N . ASP A 1 163 ? 22.457 6.487 -26.048 1.00 61.84 163 ASP A N 1
ATOM 1335 C CA . ASP A 1 163 ? 22.905 5.347 -25.242 1.00 61.84 163 ASP A CA 1
ATOM 1336 C C . ASP A 1 163 ? 22.514 4.007 -25.884 1.00 61.84 163 ASP A C 1
ATOM 1338 O O . ASP A 1 163 ? 23.317 3.072 -25.914 1.00 61.84 163 ASP A O 1
ATOM 1342 N N . ILE A 1 164 ? 21.325 3.933 -26.492 1.00 57.94 164 ILE A N 1
ATOM 1343 C CA . ILE A 1 164 ? 20.887 2.767 -27.276 1.00 57.94 164 ILE A CA 1
ATOM 1344 C C . ILE A 1 164 ? 21.772 2.593 -28.516 1.00 57.94 164 ILE A C 1
ATOM 1346 O O . ILE A 1 164 ? 22.242 1.486 -28.788 1.00 57.94 164 ILE A O 1
ATOM 1350 N N . LYS A 1 165 ? 22.060 3.678 -29.247 1.00 57.56 165 LYS A N 1
ATOM 1351 C CA . LYS A 1 165 ? 22.962 3.660 -30.411 1.00 57.56 165 LYS A CA 1
ATOM 1352 C C . LYS A 1 165 ? 24.367 3.195 -30.034 1.00 57.56 165 LYS A C 1
ATOM 1354 O O . LYS A 1 165 ? 24.935 2.370 -30.747 1.00 57.56 165 LYS A O 1
ATOM 1359 N N . ASN A 1 166 ? 24.905 3.664 -28.909 1.00 65.81 166 ASN A N 1
ATOM 1360 C CA . ASN A 1 166 ? 26.209 3.229 -28.407 1.00 65.81 166 ASN A CA 1
ATOM 1361 C C . ASN A 1 166 ? 26.214 1.734 -28.075 1.00 65.81 166 ASN A C 1
ATOM 1363 O O . ASN A 1 166 ? 27.095 1.016 -28.538 1.00 65.81 166 ASN A O 1
ATOM 1367 N N . LEU A 1 167 ? 25.194 1.242 -27.366 1.00 59.47 167 LEU A N 1
ATOM 1368 C CA . LEU A 1 167 ? 25.082 -0.176 -27.025 1.00 59.47 167 LEU A CA 1
ATOM 1369 C C . LEU A 1 167 ? 24.983 -1.065 -28.276 1.00 59.47 167 LEU A C 1
ATOM 1371 O O . LEU A 1 167 ? 25.634 -2.104 -28.355 1.00 59.47 167 LEU A O 1
ATOM 1375 N N . ILE A 1 168 ? 24.206 -0.648 -29.278 1.00 54.84 168 ILE A N 1
ATOM 1376 C CA . ILE A 1 168 ? 24.104 -1.355 -30.563 1.00 54.84 168 ILE A CA 1
ATOM 1377 C C . ILE A 1 168 ? 25.454 -1.369 -31.283 1.00 54.84 168 ILE A C 1
ATOM 1379 O O . ILE A 1 168 ? 25.849 -2.406 -31.818 1.00 54.84 168 ILE A O 1
ATOM 1383 N N . ASN A 1 169 ? 26.168 -0.242 -31.297 1.00 64.62 169 ASN A N 1
ATOM 1384 C CA . ASN A 1 169 ? 27.488 -0.149 -31.914 1.00 64.62 169 ASN A CA 1
ATOM 1385 C C . ASN A 1 169 ? 28.505 -1.050 -31.208 1.00 64.62 169 ASN A C 1
ATOM 1387 O O . ASN A 1 169 ? 29.255 -1.757 -31.879 1.00 64.62 169 ASN A O 1
ATOM 1391 N N . ASP A 1 170 ? 28.488 -1.097 -29.877 1.00 59.72 170 ASP A N 1
ATOM 1392 C CA . ASP A 1 170 ? 29.353 -1.978 -29.092 1.00 59.72 170 ASP A CA 1
ATOM 1393 C C . ASP A 1 170 ? 29.069 -3.450 -29.381 1.00 59.72 170 ASP A C 1
ATOM 1395 O O . ASP A 1 170 ? 29.999 -4.235 -29.584 1.00 59.72 170 ASP A O 1
ATOM 1399 N N . VAL A 1 171 ? 27.794 -3.839 -29.467 1.00 58.75 171 VAL A N 1
ATOM 1400 C CA . VAL A 1 171 ? 27.438 -5.213 -29.826 1.00 58.75 171 VAL A CA 1
ATOM 1401 C C . VAL A 1 171 ? 27.876 -5.536 -31.255 1.00 58.75 171 VAL A C 1
ATOM 1403 O O . VAL A 1 171 ? 28.539 -6.551 -31.448 1.00 58.75 171 VAL A O 1
ATOM 1406 N N . LYS A 1 172 ? 27.610 -4.665 -32.239 1.00 62.66 172 LYS A N 1
ATOM 1407 C CA . LYS A 1 172 ? 28.067 -4.855 -33.629 1.00 62.66 172 LYS A CA 1
ATOM 1408 C C . LYS A 1 172 ? 29.583 -5.022 -33.712 1.00 62.66 172 LYS A C 1
ATOM 1410 O O . LYS A 1 172 ? 30.062 -5.963 -34.342 1.00 62.66 172 LYS A O 1
ATOM 1415 N N . ASN A 1 173 ? 30.333 -4.151 -33.040 1.00 66.44 173 ASN A N 1
ATOM 1416 C CA . ASN A 1 173 ? 31.792 -4.202 -33.007 1.00 66.44 173 ASN A CA 1
ATOM 1417 C C . ASN A 1 173 ? 32.305 -5.495 -32.364 1.00 66.44 173 ASN A C 1
ATOM 1419 O O . ASN A 1 173 ? 33.249 -6.102 -32.867 1.00 66.44 173 ASN A O 1
ATOM 1423 N N . ASN A 1 174 ? 31.683 -5.947 -31.277 1.00 60.16 174 ASN A N 1
ATOM 1424 C CA . ASN A 1 174 ? 32.069 -7.191 -30.617 1.00 60.16 174 ASN A CA 1
ATOM 1425 C C . ASN A 1 174 ? 31.693 -8.432 -31.440 1.00 60.16 174 ASN A C 1
ATOM 1427 O O . ASN A 1 174 ? 32.480 -9.375 -31.493 1.00 60.16 174 ASN A O 1
ATOM 1431 N N . THR A 1 175 ? 30.555 -8.428 -32.139 1.00 58.78 175 THR A N 1
ATOM 1432 C CA . THR A 1 175 ? 30.186 -9.491 -33.085 1.00 58.78 175 THR A CA 1
ATOM 1433 C C . THR A 1 175 ? 31.171 -9.567 -34.252 1.00 58.78 175 THR A C 1
ATOM 1435 O O . THR A 1 175 ? 31.612 -10.662 -34.590 1.00 58.78 175 THR A O 1
ATOM 1438 N N . LEU A 1 176 ? 31.582 -8.425 -34.817 1.00 67.62 176 LEU A N 1
ATOM 1439 C CA . LEU A 1 176 ? 32.611 -8.361 -35.863 1.00 67.62 176 LEU A CA 1
ATOM 1440 C C . LEU A 1 176 ? 33.960 -8.895 -35.368 1.00 67.62 176 LEU A C 1
ATOM 1442 O O . LEU A 1 176 ? 34.595 -9.696 -36.047 1.00 67.62 176 LEU A O 1
ATOM 1446 N N . LYS A 1 177 ? 34.388 -8.506 -34.160 1.00 69.50 177 LYS A N 1
ATOM 1447 C CA . LYS A 1 177 ? 35.606 -9.050 -33.538 1.00 69.50 177 LYS A CA 1
ATOM 1448 C C . LYS A 1 177 ? 35.524 -10.566 -33.367 1.00 69.50 177 LYS A C 1
ATOM 1450 O O . LYS A 1 177 ? 36.489 -11.251 -33.682 1.00 69.50 177 LYS A O 1
ATOM 1455 N N . LEU A 1 178 ? 34.386 -11.091 -32.912 1.00 60.09 178 LEU A N 1
ATOM 1456 C CA . LEU A 1 178 ? 34.183 -12.530 -32.750 1.00 60.09 178 LEU A CA 1
ATOM 1457 C C . LEU A 1 178 ? 34.217 -13.266 -34.097 1.00 60.09 178 LEU A C 1
ATOM 1459 O O . LEU A 1 178 ? 34.876 -14.293 -34.200 1.00 60.09 178 LEU A O 1
ATOM 1463 N N . GLN A 1 179 ? 33.573 -12.726 -35.137 1.00 60.28 179 GLN A N 1
ATOM 1464 C CA . GLN A 1 179 ? 33.652 -13.269 -36.497 1.00 60.28 179 GLN A CA 1
ATOM 1465 C C . GLN A 1 179 ? 35.084 -13.266 -37.029 1.00 60.28 179 GLN A C 1
ATOM 1467 O O . GLN A 1 179 ? 35.516 -14.257 -37.601 1.00 60.28 179 GLN A O 1
ATOM 1472 N N . ASN A 1 180 ? 35.843 -12.196 -36.799 1.00 65.12 180 ASN A N 1
ATOM 1473 C CA . ASN A 1 180 ? 37.243 -12.132 -37.210 1.00 65.12 180 ASN A CA 1
ATOM 1474 C C . ASN A 1 180 ? 38.105 -13.158 -36.468 1.00 65.12 180 ASN A C 1
ATOM 1476 O O . ASN A 1 180 ? 38.948 -13.793 -37.093 1.00 65.12 180 ASN A O 1
ATOM 1480 N N . ILE A 1 181 ? 37.864 -13.371 -35.170 1.00 62.06 181 ILE A N 1
ATOM 1481 C CA . ILE A 1 181 ? 38.516 -14.444 -34.408 1.00 62.06 181 ILE A CA 1
ATOM 1482 C C . 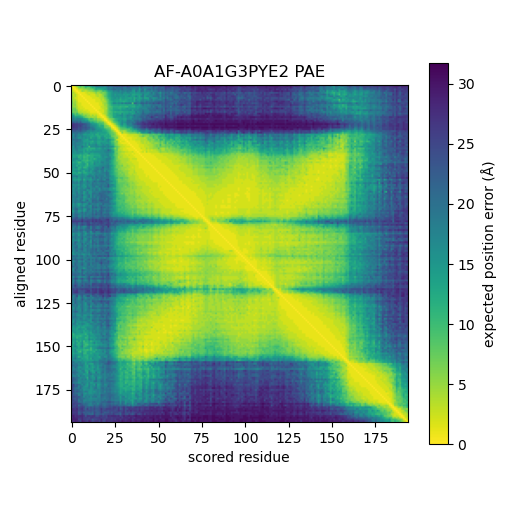ILE A 1 181 ? 38.151 -15.808 -35.008 1.00 62.06 181 ILE A C 1
ATOM 1484 O O . ILE A 1 181 ? 39.051 -16.582 -35.318 1.00 62.06 181 ILE A O 1
ATOM 1488 N N . LEU A 1 182 ? 36.866 -16.087 -35.246 1.00 59.97 182 LEU A N 1
ATOM 1489 C CA . LEU A 1 182 ? 36.405 -17.346 -35.845 1.00 59.97 182 LEU A CA 1
ATOM 1490 C C . LEU A 1 182 ? 36.991 -17.582 -37.244 1.00 59.97 182 LEU A C 1
ATOM 1492 O O . LEU A 1 182 ? 37.443 -18.683 -37.528 1.00 59.97 182 LEU A O 1
ATOM 1496 N N . ASN A 1 183 ? 37.054 -16.549 -38.084 1.00 59.91 183 ASN A N 1
ATOM 1497 C CA . ASN A 1 183 ? 37.642 -16.614 -39.424 1.00 59.91 183 ASN A CA 1
ATOM 1498 C C . ASN A 1 183 ? 39.172 -16.759 -39.394 1.00 59.91 183 ASN A C 1
ATOM 1500 O O . ASN A 1 183 ? 39.761 -17.248 -40.354 1.00 59.91 183 ASN A O 1
ATOM 1504 N N . SER A 1 184 ? 39.822 -16.313 -38.313 1.00 61.28 184 SER A N 1
ATOM 1505 C CA . SER A 1 184 ? 41.265 -16.482 -38.103 1.00 61.28 184 SER A CA 1
ATOM 1506 C C . SER A 1 184 ? 41.640 -17.859 -37.545 1.00 61.28 184 SER A C 1
ATOM 1508 O O . SER A 1 184 ? 42.808 -18.243 -37.596 1.00 61.28 184 SER A O 1
ATOM 1510 N N . ILE A 1 185 ? 40.664 -18.622 -37.038 1.00 57.94 185 ILE A N 1
ATOM 1511 C CA . ILE A 1 185 ? 40.848 -20.033 -36.704 1.00 57.94 185 ILE A CA 1
ATOM 1512 C C . ILE A 1 185 ? 40.819 -20.819 -38.016 1.00 57.94 185 ILE A C 1
ATOM 1514 O O . ILE A 1 185 ? 39.885 -20.714 -38.804 1.00 57.94 185 ILE A O 1
ATOM 1518 N N . ASN A 1 186 ? 41.861 -21.615 -38.255 1.00 53.72 186 ASN A N 1
ATOM 1519 C CA . ASN A 1 186 ? 41.971 -22.450 -39.446 1.00 53.72 186 ASN A CA 1
ATOM 1520 C C . ASN A 1 186 ? 40.709 -23.336 -39.592 1.00 53.72 186 ASN A C 1
ATOM 1522 O O . ASN A 1 186 ? 40.412 -24.092 -38.662 1.00 53.72 186 ASN A O 1
ATOM 1526 N N . PRO A 1 187 ? 39.982 -23.308 -40.726 1.00 57.22 187 PRO A N 1
ATOM 1527 C CA . PRO A 1 187 ? 38.793 -24.141 -40.938 1.00 57.22 187 PRO A CA 1
ATOM 1528 C C . PRO A 1 187 ? 39.041 -25.641 -40.702 1.00 57.22 187 PRO A C 1
ATOM 1530 O O . PRO A 1 187 ? 38.143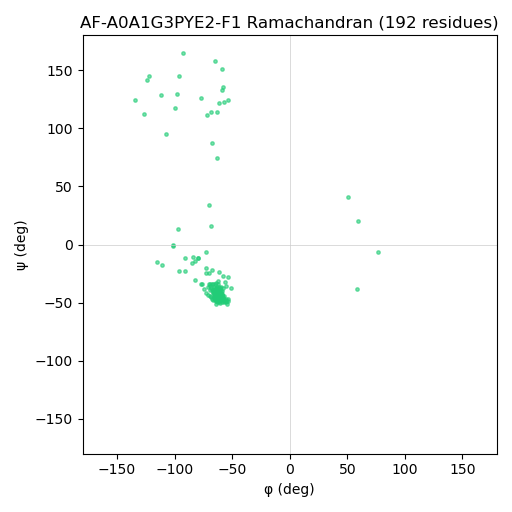 -26.363 -40.273 1.00 57.22 187 PRO A O 1
ATOM 1533 N N . ALA A 1 188 ? 40.281 -26.103 -40.906 1.00 50.00 188 ALA A N 1
ATOM 1534 C CA . ALA A 1 188 ? 40.703 -27.477 -40.633 1.00 50.00 188 ALA A CA 1
ATOM 1535 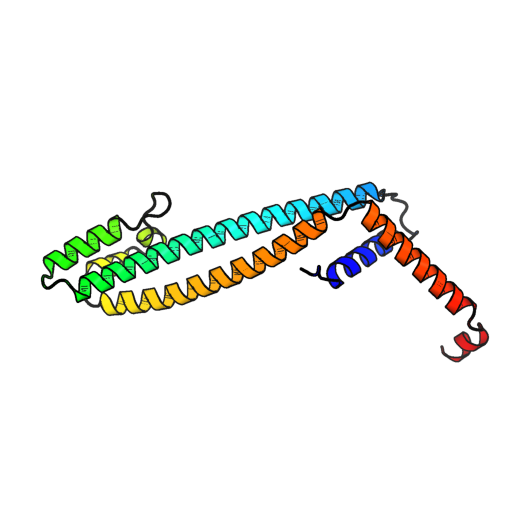C C . ALA A 1 188 ? 40.705 -27.851 -39.134 1.00 50.00 188 ALA A C 1
ATOM 1537 O O . ALA A 1 188 ? 40.627 -29.028 -38.802 1.00 50.00 188 ALA A O 1
ATOM 1538 N N . LEU A 1 189 ? 40.786 -26.878 -38.219 1.00 50.53 189 LEU A N 1
ATOM 1539 C CA . LEU A 1 189 ? 40.664 -27.108 -36.774 1.00 50.53 189 LEU A CA 1
ATOM 1540 C C . LEU A 1 189 ? 39.197 -27.183 -36.323 1.00 50.53 189 LEU A C 1
ATOM 1542 O O . LEU A 1 189 ? 38.898 -27.918 -35.392 1.00 50.53 189 LEU A O 1
ATOM 1546 N N . ILE A 1 190 ? 38.280 -26.475 -36.992 1.00 42.78 190 ILE A N 1
ATOM 1547 C CA . ILE A 1 190 ? 36.840 -26.500 -36.674 1.00 42.78 190 ILE A CA 1
ATOM 1548 C C . ILE A 1 190 ? 36.208 -27.829 -37.120 1.00 42.78 190 ILE A C 1
ATOM 1550 O O . ILE A 1 190 ? 35.470 -28.440 -36.355 1.00 42.78 190 ILE A O 1
ATOM 1554 N N . ASN A 1 191 ? 36.574 -28.329 -38.306 1.00 39.53 191 ASN A N 1
ATOM 1555 C CA . ASN A 1 191 ? 36.111 -29.624 -38.830 1.00 39.53 191 ASN A CA 1
ATOM 1556 C C . ASN A 1 191 ? 36.723 -30.857 -38.132 1.00 39.53 191 ASN A C 1
ATOM 1558 O O . ASN A 1 191 ? 36.335 -31.973 -38.450 1.00 39.53 191 ASN A O 1
ATOM 1562 N N . ASN A 1 192 ? 37.687 -30.674 -37.222 1.00 38.44 192 ASN A N 1
ATOM 1563 C CA . ASN A 1 192 ? 38.266 -31.752 -36.407 1.00 38.44 192 ASN A CA 1
ATOM 1564 C C . ASN A 1 192 ? 37.700 -31.786 -34.971 1.00 38.44 192 ASN A C 1
ATOM 1566 O O . ASN A 1 192 ? 38.121 -32.622 -34.173 1.00 38.44 192 ASN A O 1
ATOM 1570 N N . VAL A 1 193 ? 36.793 -30.863 -34.622 1.00 41.19 193 VAL A N 1
ATOM 1571 C CA . VAL A 1 193 ? 36.175 -30.745 -33.284 1.00 41.19 193 VAL A CA 1
ATOM 1572 C C . VAL A 1 193 ? 34.656 -31.006 -33.312 1.00 41.19 193 VAL A C 1
ATOM 1574 O O . VAL A 1 193 ? 34.074 -31.252 -32.257 1.00 41.19 193 VAL A O 1
ATOM 1577 N N . ILE A 1 194 ? 34.018 -31.002 -34.490 1.00 33.03 194 ILE A N 1
ATOM 1578 C CA . ILE A 1 194 ? 32.625 -31.444 -34.722 1.00 33.03 194 ILE A 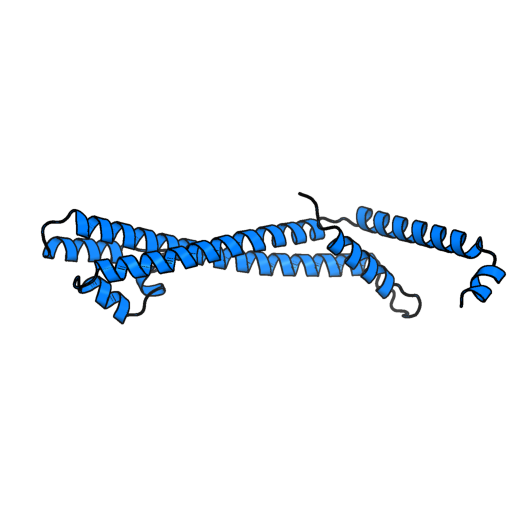CA 1
ATOM 1579 C C . ILE A 1 194 ? 32.663 -32.803 -35.416 1.00 33.03 194 ILE A C 1
ATOM 1581 O O . ILE A 1 194 ? 31.883 -33.689 -35.002 1.00 33.03 194 ILE A O 1
#

Nearest PDB structures (foldseek):
  6ewy-assembly1_A  TM=2.868E-01  e=2.883E+00  Mycobacterium tuberculosis H37Rv